Protein AF-A0A699ZEP0-F1 (afdb_monomer)

Foldseek 3Di:
DPPFQCDDQAAFPVRQKTKDKLKAFPCLVVLVVVLCVVPVPGDGRGPGSCNSLNSCCVVPNPCSQVVTDIFMWMKMARNVVRAIETAGHPQRPQAKWWFAAPVRDIDIDSDPVVCLVRPGQETEHNPLSCLLLVQDQLLVLQPDPVSSVVSSVVCLVCSVQPVVVCVCVVQVVSNHHYDHVCNDPVNSVDDQDDPCSSPDHHFADPDSVHPCPVVVLLVVLPVVDDPVNLVCQCVVPVDQGDNHSSSVVVVVVVCVVVVDPVSVVSRDHDQDACSDDVVSCVSDVQCPPDRHNRNPSNPPRPPVPPPDDDDDHDYDDDDDDDDDGDDYDYDYPDPDDDD

InterPro domains:
  IPR001962 Asparagine synthase [PF00733] (144-190)
  IPR001962 Asparagine synthase [PF00733] (192-263)
  IPR001962 Asparagine synthase [cd01991] (112-209)
  IPR014729 Rossmann-like alpha/beta/alpha sandwich fold [G3DSA:3.40.50.620] (88-266)
  IPR017932 Glutamine amidotransferase type 2 domain [PF13537] (2-116)
  IPR017932 Glutamine amidotransferase type 2 domain [PS51278] (1-143)
  IPR029055 Nucleophile aminohydrolases, N-terminal [SSF56235] (2-119)
  IPR033738 Asparagine synthase, N-terminal domain [cd00712] (1-119)
  IPR050795 Asparagine Synthetase [PTHR11772] (116-306)

Mean predicted aligned error: 14.98 Å

Radius of gyration: 22.72 Å; Cα contacts (8 Å, |Δi|>4): 433; chains: 1; bounding box: 51×45×68 Å

Secondary structure (DSSP, 8-state):
--TTT-PSSEE-TTS-EEEEEEEEETTHHHHHHHHHHH-TT---S---TTTHHHHHHHHHGGGHHHH--EEEEEEEEETTTTEEEEEE-TT--S--EEEE-TTS-EEEESSTHHHHTTT--EEE--TTHHHHHT-SGGGGG-SSHHHHHHHHHHHHHHGGGTHHHHHHHHHHTTT-EEE-GGG-HHHHHS--S-HHHHTPPPPP-SSTT-THHHHHHHHHHHHHS-HHHHHTHHHH--SS---SHHHHHHHHHHHHH--SHHHHTTSPPS--BTTB-HHHHHH-GGGTT---TTSTTSTTSSGGG-TT--------------PPP--------------

pLDDT: mean 73.39, std 20.79, range [23.02, 97.75]

Organism: Haematococcus lacustris (NCBI:txid44745)

Sequence (339 aa):
MDPASGDQPLFNEDKSIIVTVNGEIYNYKELLQKIVDKAPNRKFATNSDCEVISHLYELYGEEVAGMLDGFFAFVILDTRNNSFYIARDPIGVTCLYIGWGRDGSIWVSNEMKCLKALGVKMVLSGEGSDEVFGGYLYFHKAPSKEEFHSETVRKIQDLHKYDCLRANKSTMAWGVEARVPFLDKAFLEVPYLPKEVLWRQKEQFSDGVGYNWIDGLKAHAESMVSDAQLQQAPHRFPDNTPRTKEAYWYRTIFESHFPQRAAADTVPGGPSVACSTPTAAAWDAAWAGKEDPSGRAVAGVHDSAYAGAAQAALPGANGVEPSPAKKAKVDIVASSVAV

Nearest PDB structures (foldseek):
  1ct9-assembly1_A  TM=5.446E-01  e=7.863E-24  Escherichia coli
  1ct9-assembly1_D  TM=5.277E-01  e=1.276E-22  Escherichia coli
  1ct9-assembly2_C  TM=5.315E-01  e=4.457E-22  Escherichia coli
  7ylz-assembly1_A  TM=7.911E-01  e=2.691E-06  Streptomyces sp. RM72
  7ylz-assembly2_B  TM=7.849E-01  e=3.015E-06  Streptomyces sp. RM72

Structure (mmCIF, N/CA/C/O backbone):
data_AF-A0A699ZEP0-F1
#
_entry.id   AF-A0A699ZEP0-F1
#
loop_
_atom_site.group_PDB
_atom_site.id
_atom_site.type_symbol
_atom_site.label_atom_id
_atom_site.label_alt_id
_atom_site.label_comp_id
_atom_site.label_asym_id
_atom_site.label_entity_id
_atom_site.label_seq_id
_atom_site.pdbx_PDB_ins_code
_atom_site.Cartn_x
_atom_site.Cartn_y
_atom_site.Cartn_z
_atom_site.occupancy
_atom_site.B_iso_or_equiv
_atom_site.auth_seq_id
_atom_site.auth_comp_id
_atom_site.auth_asym_id
_atom_site.auth_atom_id
_atom_site.pdbx_PDB_model_num
ATOM 1 N N . MET A 1 1 ? 8.789 0.174 19.544 1.00 42.22 1 MET A N 1
ATOM 2 C CA . MET A 1 1 ? 8.768 -1.191 18.989 1.00 42.22 1 MET A CA 1
ATOM 3 C C . MET A 1 1 ? 9.279 -2.189 20.018 1.00 42.22 1 MET A C 1
ATOM 5 O O . MET A 1 1 ? 10.484 -2.316 20.202 1.00 42.22 1 MET A O 1
ATOM 9 N N . ASP A 1 2 ? 8.355 -2.854 20.712 1.00 44.94 2 ASP A N 1
ATOM 10 C CA . ASP A 1 2 ? 8.639 -3.996 21.591 1.00 44.94 2 ASP A CA 1
ATOM 11 C C . ASP A 1 2 ? 8.019 -5.268 20.980 1.00 44.94 2 ASP A C 1
ATOM 13 O O . ASP A 1 2 ? 6.875 -5.611 21.287 1.00 44.94 2 ASP A O 1
ATOM 17 N N . PRO A 1 3 ? 8.746 -5.967 20.089 1.00 45.72 3 PRO A N 1
ATOM 18 C CA . PRO A 1 3 ? 8.265 -7.198 19.466 1.00 45.72 3 PRO A CA 1
ATOM 19 C C . PRO A 1 3 ? 8.159 -8.381 20.444 1.00 45.72 3 PRO A C 1
ATOM 21 O O . PRO A 1 3 ? 7.763 -9.461 20.021 1.00 45.72 3 PRO A O 1
ATOM 24 N N . ALA A 1 4 ? 8.534 -8.219 21.721 1.00 45.75 4 ALA A N 1
ATOM 25 C CA . ALA A 1 4 ? 8.489 -9.286 22.719 1.00 45.75 4 ALA A CA 1
ATOM 26 C C . ALA A 1 4 ? 7.235 -9.242 23.610 1.00 45.75 4 ALA A C 1
ATOM 28 O O . ALA A 1 4 ? 6.831 -10.289 24.111 1.00 45.75 4 ALA A O 1
ATOM 29 N N . SER A 1 5 ? 6.624 -8.066 23.818 1.00 54.56 5 SER A N 1
ATOM 30 C CA . SER A 1 5 ? 5.376 -7.921 24.595 1.00 54.56 5 SER A CA 1
ATOM 31 C C . SER A 1 5 ? 4.169 -7.453 23.777 1.00 54.56 5 SER A C 1
ATOM 33 O O . SER A 1 5 ? 3.045 -7.550 24.259 1.00 54.56 5 SER A O 1
ATOM 35 N N . GLY A 1 6 ? 4.372 -6.982 22.541 1.00 60.75 6 GLY A N 1
ATOM 36 C CA . GLY A 1 6 ? 3.320 -6.470 21.657 1.00 60.75 6 GLY A CA 1
ATOM 37 C C . GLY A 1 6 ? 2.508 -7.530 20.908 1.00 60.75 6 GLY A C 1
ATOM 38 O O . GLY A 1 6 ? 1.942 -7.208 19.860 1.00 60.75 6 GLY A O 1
ATOM 39 N N . ASP A 1 7 ? 2.471 -8.772 21.404 1.00 80.12 7 ASP A N 1
ATOM 40 C CA . ASP A 1 7 ? 1.645 -9.831 20.825 1.00 80.12 7 ASP A CA 1
ATOM 41 C C . ASP A 1 7 ? 0.187 -9.380 20.777 1.00 80.12 7 ASP A C 1
ATOM 43 O O . ASP A 1 7 ? -0.373 -8.857 21.742 1.00 80.12 7 ASP A O 1
ATOM 47 N N . GLN A 1 8 ? -0.425 -9.585 19.619 1.00 78.00 8 GLN A N 1
ATOM 48 C CA . GLN A 1 8 ? -1.791 -9.166 19.374 1.00 78.00 8 GLN A CA 1
ATOM 49 C C . GLN A 1 8 ? -2.771 -10.337 19.507 1.00 78.00 8 GLN A C 1
ATOM 51 O O . GLN A 1 8 ? -2.409 -11.474 19.195 1.00 78.00 8 GLN A O 1
ATOM 56 N N . PRO A 1 9 ? -4.032 -10.086 19.903 1.00 92.00 9 PRO A N 1
ATOM 57 C CA . PRO A 1 9 ? -4.650 -8.775 20.131 1.00 92.00 9 PRO A CA 1
ATOM 58 C C . PRO A 1 9 ? -4.158 -8.056 21.397 1.00 92.00 9 PRO A C 1
ATOM 60 O O . PRO A 1 9 ? -3.806 -8.692 22.385 1.00 92.00 9 PRO A O 1
ATOM 63 N N . LEU A 1 10 ? -4.174 -6.723 21.365 1.00 93.38 10 LEU A N 1
ATOM 64 C CA . LEU A 1 10 ? -3.920 -5.858 22.519 1.00 93.38 10 LEU A CA 1
ATOM 65 C C . LEU A 1 10 ? -5.239 -5.575 23.245 1.00 93.38 10 LEU A C 1
ATOM 67 O O . LEU A 1 10 ? -6.318 -5.647 22.653 1.00 93.38 10 LEU A O 1
ATOM 71 N N . PHE A 1 11 ? -5.162 -5.241 24.529 1.00 95.88 11 PHE A N 1
ATOM 72 C CA . PHE A 1 11 ? -6.331 -5.104 25.396 1.00 95.88 11 PHE A CA 1
ATOM 73 C C . PHE A 1 11 ? -6.278 -3.808 26.198 1.00 95.88 11 PHE A C 1
ATOM 75 O O . PHE A 1 11 ? -5.222 -3.197 26.321 1.00 95.88 11 PHE A O 1
ATOM 82 N N . ASN A 1 12 ? -7.412 -3.381 26.744 1.00 94.75 12 ASN A N 1
ATOM 83 C CA . ASN A 1 12 ? -7.426 -2.500 27.911 1.00 94.75 12 ASN A CA 1
ATOM 84 C C . ASN A 1 12 ? -7.339 -3.333 29.217 1.00 94.75 12 ASN A C 1
ATOM 86 O O . ASN A 1 12 ? -7.274 -4.563 29.184 1.00 94.75 12 ASN A O 1
ATOM 90 N N . GLU A 1 13 ? -7.362 -2.677 30.384 1.00 93.88 13 GLU A N 1
ATOM 91 C CA . GLU A 1 13 ? -7.080 -3.309 31.690 1.00 93.88 13 GLU A CA 1
ATOM 92 C C . GLU A 1 13 ? -8.008 -4.482 32.034 1.00 93.88 13 GLU A C 1
ATOM 94 O O . GLU A 1 13 ? -7.553 -5.526 32.503 1.00 93.88 13 GLU A O 1
ATOM 99 N N . ASP A 1 14 ? -9.311 -4.313 31.808 1.00 94.12 14 ASP A N 1
ATOM 100 C CA . ASP A 1 14 ? -10.332 -5.324 32.095 1.00 94.12 14 ASP A CA 1
ATOM 101 C C . ASP A 1 14 ? -10.616 -6.246 30.899 1.00 94.12 14 ASP A C 1
ATOM 103 O O . ASP A 1 14 ? -11.498 -7.104 30.973 1.00 94.12 14 ASP A O 1
ATOM 107 N N . LYS A 1 15 ? -9.847 -6.091 29.811 1.00 95.19 15 LYS A N 1
ATOM 108 C CA . LYS A 1 15 ? -9.988 -6.809 28.538 1.00 95.19 15 LYS A CA 1
ATOM 109 C C . LYS A 1 15 ? -11.356 -6.644 27.876 1.00 95.19 15 LYS A C 1
ATOM 111 O O . LYS A 1 15 ? -11.716 -7.452 27.017 1.00 95.19 15 LYS A O 1
ATOM 116 N N . SER A 1 16 ? -12.117 -5.616 28.249 1.00 96.38 16 SER A N 1
ATOM 117 C CA . SER A 1 16 ? -13.400 -5.332 27.616 1.00 96.38 16 SER A CA 1
ATOM 118 C C . SER A 1 16 ? -13.253 -4.721 26.218 1.00 96.38 16 SER A C 1
ATOM 120 O O . SER A 1 16 ? -14.148 -4.906 25.387 1.00 96.38 16 SER A O 1
ATOM 122 N N . ILE A 1 17 ? -12.115 -4.073 25.941 1.00 97.75 17 ILE A N 1
ATOM 123 C CA . ILE A 1 17 ? -11.704 -3.545 24.636 1.00 97.75 17 ILE A CA 1
ATOM 124 C C . ILE A 1 17 ? -10.536 -4.370 24.102 1.00 97.75 17 ILE A C 1
ATOM 126 O O . ILE A 1 17 ? -9.507 -4.502 24.763 1.00 97.75 17 ILE A O 1
ATOM 130 N N . ILE A 1 18 ? -10.694 -4.896 22.891 1.00 97.31 18 ILE A N 1
ATOM 131 C CA . ILE A 1 18 ? -9.736 -5.791 22.233 1.00 97.31 18 ILE A CA 1
ATOM 132 C C . ILE A 1 18 ? -9.361 -5.167 20.896 1.00 97.31 18 ILE A C 1
ATOM 134 O O . ILE A 1 18 ? -10.263 -4.806 20.151 1.00 97.31 18 ILE A O 1
ATOM 138 N N . VAL A 1 19 ? -8.077 -5.050 20.560 1.00 96.00 19 VAL A N 1
ATOM 139 C CA . VAL A 1 19 ? -7.639 -4.437 19.300 1.00 96.00 19 VAL A CA 1
ATOM 140 C C . VAL A 1 19 ? -6.580 -5.267 18.580 1.00 96.00 19 VAL A C 1
ATOM 142 O O . VAL A 1 19 ? -5.617 -5.734 19.181 1.00 96.00 19 VAL A O 1
ATOM 145 N N . THR A 1 20 ? -6.744 -5.424 17.268 1.00 92.06 20 THR A N 1
ATOM 146 C CA . THR A 1 20 ? -5.689 -5.891 16.359 1.00 92.06 20 THR A CA 1
ATOM 147 C C . THR A 1 20 ? -5.323 -4.772 15.397 1.00 92.06 20 THR A C 1
ATOM 149 O O . THR A 1 20 ? -6.223 -4.167 14.819 1.00 92.06 20 THR A O 1
ATOM 152 N N . VAL A 1 21 ? -4.038 -4.513 15.201 1.00 86.44 21 VAL A N 1
ATOM 153 C CA . VAL A 1 21 ? -3.456 -3.383 14.486 1.00 86.44 21 VAL A CA 1
ATOM 154 C C . VAL A 1 21 ? -2.338 -3.888 13.582 1.00 86.44 21 VAL A C 1
ATOM 156 O O . VAL A 1 21 ? -1.424 -4.576 14.026 1.00 86.44 21 VAL A O 1
ATOM 159 N N . ASN A 1 22 ? -2.366 -3.490 12.323 1.00 81.06 22 ASN A N 1
ATOM 160 C CA . ASN A 1 22 ? -1.175 -3.430 11.491 1.00 81.06 22 ASN A CA 1
ATOM 161 C C . ASN A 1 22 ? -0.806 -1.954 11.380 1.00 81.06 22 ASN A C 1
ATOM 163 O O . ASN A 1 22 ? -1.593 -1.193 10.826 1.00 81.06 22 ASN A O 1
ATOM 167 N N . GLY A 1 23 ? 0.304 -1.521 11.961 1.00 77.81 23 GLY A N 1
ATOM 168 C CA . GLY A 1 23 ? 0.625 -0.102 12.010 1.00 77.81 23 GLY A CA 1
ATOM 169 C C . GLY A 1 23 ? 1.745 0.240 12.972 1.00 77.81 23 GLY A C 1
ATOM 170 O O . GLY A 1 23 ? 2.245 -0.628 13.682 1.00 77.81 23 GLY A O 1
ATOM 171 N N . GLU A 1 24 ? 2.084 1.521 12.991 1.00 77.75 24 GLU A N 1
ATOM 172 C CA . GLU A 1 24 ? 2.976 2.147 13.957 1.00 77.75 24 GLU A CA 1
ATOM 173 C C . GLU A 1 24 ? 2.408 3.517 14.345 1.00 77.75 24 GLU A C 1
ATOM 175 O O . GLU A 1 24 ? 2.059 4.324 13.475 1.00 77.75 24 GLU A O 1
ATOM 180 N N . ILE A 1 25 ? 2.298 3.770 15.651 1.00 84.12 25 ILE A N 1
ATOM 181 C CA . ILE A 1 25 ? 1.755 5.011 16.219 1.00 84.12 25 ILE A CA 1
ATOM 182 C C . ILE A 1 25 ? 2.907 5.865 16.749 1.00 84.12 25 ILE A C 1
ATOM 184 O O . ILE A 1 25 ? 3.454 5.625 17.822 1.00 84.12 25 ILE A O 1
ATOM 188 N N . TYR A 1 26 ? 3.286 6.900 16.010 1.00 77.56 26 TYR A N 1
ATOM 189 C CA . TYR A 1 26 ? 4.461 7.724 16.286 1.00 77.56 26 TYR A CA 1
ATOM 190 C C . TYR A 1 26 ? 4.301 8.590 17.536 1.00 77.56 26 TYR A C 1
ATOM 192 O O . TYR A 1 26 ? 5.225 8.703 18.345 1.00 77.56 26 TYR A O 1
ATOM 200 N N . ASN A 1 27 ? 3.110 9.153 17.747 1.00 90.25 27 ASN A N 1
ATOM 201 C CA . ASN A 1 27 ? 2.813 10.001 18.902 1.00 90.25 27 ASN A CA 1
ATOM 202 C C . ASN A 1 27 ? 2.374 9.216 20.157 1.00 90.25 27 ASN A C 1
ATOM 204 O O . ASN A 1 27 ? 1.858 9.811 21.105 1.00 90.25 27 ASN A O 1
ATOM 208 N N . TYR A 1 28 ? 2.595 7.894 20.218 1.00 90.94 28 TYR A N 1
ATOM 209 C CA . TYR A 1 28 ? 2.103 7.048 21.316 1.00 90.94 28 TYR A CA 1
ATOM 210 C C . TYR A 1 28 ? 2.555 7.510 22.712 1.00 90.94 28 TYR A C 1
ATOM 212 O O . TYR A 1 28 ? 1.803 7.373 23.672 1.00 90.94 28 TYR A O 1
ATOM 220 N N . LYS A 1 29 ? 3.752 8.101 22.848 1.00 90.88 29 LYS A N 1
ATOM 221 C CA . LYS A 1 29 ? 4.255 8.623 24.135 1.00 90.88 29 LYS A CA 1
ATOM 222 C C . LYS A 1 29 ? 3.430 9.806 24.644 1.00 90.88 29 LYS A C 1
ATOM 224 O O . LYS A 1 29 ? 3.120 9.870 25.832 1.00 90.88 29 LYS A O 1
ATOM 229 N N . GLU A 1 30 ? 3.058 10.721 23.751 1.00 93.75 30 GLU A N 1
ATOM 230 C CA . GLU A 1 30 ? 2.194 11.861 24.081 1.00 93.75 30 GLU A CA 1
ATOM 231 C C . GLU A 1 30 ? 0.787 11.379 24.443 1.00 93.75 30 GLU A C 1
ATOM 233 O O . GLU A 1 30 ? 0.187 11.833 25.419 1.00 93.75 30 GLU A O 1
ATOM 238 N N . LEU A 1 31 ? 0.280 10.400 23.688 1.00 95.06 31 LEU A N 1
ATOM 239 C CA . LEU A 1 31 ? -1.012 9.772 23.943 1.00 95.06 31 LEU A CA 1
ATOM 240 C C . LEU A 1 31 ? -1.037 9.020 25.278 1.00 95.06 31 LEU A C 1
ATOM 242 O O . LEU A 1 31 ? -2.028 9.104 26.001 1.00 95.06 31 LEU A O 1
ATOM 246 N N . LEU A 1 32 ? 0.054 8.346 25.645 1.00 94.06 32 LEU A N 1
ATOM 247 C CA . LEU A 1 32 ? 0.194 7.675 26.935 1.00 94.06 32 LEU A CA 1
ATOM 248 C C . LEU A 1 32 ? 0.123 8.679 28.086 1.00 94.06 32 LEU A C 1
ATOM 250 O O . LEU A 1 32 ? -0.641 8.461 29.026 1.00 94.06 32 LEU A O 1
ATOM 254 N N . GLN A 1 33 ? 0.825 9.813 27.985 1.00 93.12 33 GLN A N 1
ATOM 255 C CA . GLN A 1 33 ? 0.716 10.882 28.982 1.00 93.12 33 GLN A CA 1
ATOM 256 C C . GLN A 1 33 ? -0.725 11.396 29.086 1.00 93.12 33 GLN A C 1
ATOM 258 O O . GLN A 1 33 ? -1.259 11.512 30.183 1.00 93.12 33 GLN A O 1
ATOM 263 N N . LYS A 1 34 ? -1.399 11.604 27.949 1.00 95.06 34 LYS A N 1
ATOM 264 C CA . LYS A 1 34 ? -2.803 12.040 27.910 1.00 95.06 34 LYS A CA 1
ATOM 265 C C . LYS A 1 34 ? -3.759 11.039 28.573 1.00 95.06 34 LYS A C 1
ATOM 267 O O . LYS A 1 34 ? -4.723 11.453 29.220 1.00 95.06 34 LYS A O 1
ATOM 272 N N . ILE A 1 35 ? -3.502 9.735 28.437 1.00 95.56 35 ILE A N 1
ATOM 273 C CA . ILE A 1 35 ? -4.254 8.683 29.139 1.00 95.56 35 ILE A CA 1
ATOM 274 C C . ILE A 1 35 ? -4.002 8.770 30.646 1.00 95.56 35 ILE A C 1
ATOM 276 O O . ILE A 1 35 ? -4.966 8.767 31.409 1.00 95.56 35 ILE A O 1
ATOM 280 N N . VAL A 1 36 ? -2.740 8.870 31.075 1.00 94.25 36 VAL A N 1
ATOM 281 C CA . VAL A 1 36 ? -2.365 8.951 32.497 1.00 94.25 36 VAL A CA 1
ATOM 282 C C . VAL A 1 36 ? -2.931 10.217 33.148 1.00 94.25 36 VAL A C 1
ATOM 284 O O . VAL A 1 36 ? -3.485 10.140 34.239 1.00 94.25 36 VAL A O 1
ATOM 287 N N . ASP A 1 37 ? -2.902 11.361 32.465 1.00 93.94 37 ASP A N 1
ATOM 288 C CA . ASP A 1 37 ? -3.471 12.616 32.972 1.00 93.94 37 ASP A CA 1
ATOM 289 C C . ASP A 1 37 ? -4.989 12.508 33.197 1.00 93.94 37 ASP A C 1
ATOM 291 O O . ASP A 1 37 ? -5.525 13.046 34.168 1.00 93.94 37 ASP A O 1
ATOM 295 N N . LYS A 1 38 ? -5.698 11.790 32.314 1.00 93.88 38 LYS A N 1
ATOM 296 C CA . LYS A 1 38 ? -7.150 11.575 32.418 1.00 93.88 38 LYS A CA 1
ATOM 297 C C . LYS A 1 38 ? -7.516 10.448 33.392 1.00 93.88 38 LYS A C 1
ATOM 299 O O . LYS A 1 38 ? -8.581 10.500 34.007 1.00 93.88 38 LYS A O 1
ATOM 304 N N . ALA A 1 39 ? -6.662 9.437 33.527 1.00 92.44 39 ALA A N 1
ATOM 305 C CA . ALA A 1 39 ? -6.866 8.252 34.354 1.00 92.44 39 ALA A CA 1
ATOM 306 C C . ALA A 1 39 ? -5.537 7.809 35.014 1.00 92.44 39 ALA A C 1
ATOM 308 O O . ALA A 1 39 ? -4.893 6.868 34.544 1.00 92.44 39 ALA A O 1
ATOM 309 N N . PRO A 1 40 ? -5.142 8.433 36.145 1.00 89.31 40 PRO A N 1
ATOM 310 C CA . PRO A 1 40 ? -3.799 8.294 36.734 1.00 89.31 40 PRO A CA 1
ATOM 311 C C . PRO A 1 40 ? -3.400 6.890 37.191 1.00 89.31 40 PRO A C 1
ATOM 313 O O . PRO A 1 40 ? -2.220 6.611 37.366 1.00 89.31 40 PRO A O 1
ATOM 316 N N . ASN A 1 41 ? -4.377 6.007 37.405 1.00 89.81 41 ASN A N 1
ATOM 317 C CA . ASN A 1 41 ? -4.153 4.651 37.910 1.00 89.81 41 ASN A CA 1
ATOM 318 C C . ASN A 1 41 ? -4.170 3.580 36.806 1.00 89.81 41 ASN A C 1
ATOM 320 O O . ASN A 1 41 ? -4.191 2.392 37.130 1.00 89.81 41 ASN A O 1
ATOM 324 N N . ARG A 1 42 ? -4.181 3.997 35.531 1.00 89.62 42 ARG A N 1
ATOM 325 C CA . ARG A 1 42 ? -4.144 3.111 34.362 1.00 89.62 42 ARG A CA 1
ATOM 326 C C . ARG A 1 42 ? -2.877 2.264 34.336 1.00 89.62 42 ARG A C 1
ATOM 328 O O . ARG A 1 42 ? -1.771 2.770 34.519 1.00 89.62 42 ARG A O 1
ATOM 335 N N . LYS A 1 43 ? -3.046 0.984 34.030 1.00 91.00 43 LYS A N 1
ATOM 336 C CA . LYS A 1 43 ? -1.977 0.020 33.775 1.00 91.00 43 LYS A CA 1
ATOM 337 C C . LYS A 1 43 ? -1.961 -0.364 32.301 1.00 91.00 43 LYS A C 1
ATOM 339 O O . LYS A 1 43 ? -3.012 -0.591 31.712 1.00 91.00 43 LYS A O 1
ATOM 344 N N . PHE A 1 44 ? -0.758 -0.475 31.757 1.00 91.44 44 PHE A N 1
ATOM 345 C CA . PHE A 1 44 ? -0.492 -0.969 30.410 1.00 91.44 44 PHE A CA 1
ATOM 346 C C . PHE A 1 44 ? 0.183 -2.336 30.531 1.00 91.44 44 PHE A C 1
ATOM 348 O O . PHE A 1 44 ? 1.008 -2.549 31.425 1.00 91.44 44 PHE A O 1
ATOM 355 N N . ALA A 1 45 ? -0.224 -3.277 29.691 1.00 88.81 45 ALA A N 1
ATOM 356 C CA . ALA A 1 45 ? 0.254 -4.651 29.681 1.00 88.81 45 ALA A CA 1
ATOM 357 C C . ALA A 1 45 ? 1.509 -4.835 28.816 1.00 88.81 45 ALA A C 1
ATOM 359 O O . ALA A 1 45 ? 2.240 -5.806 29.013 1.00 88.81 45 ALA A O 1
ATOM 360 N N . THR A 1 46 ? 1.762 -3.928 27.874 1.00 87.44 46 THR A N 1
ATOM 361 C CA . THR A 1 46 ? 2.820 -4.031 26.866 1.00 87.44 46 THR A CA 1
ATOM 362 C C . THR A 1 46 ? 3.587 -2.710 26.734 1.00 87.44 46 THR A C 1
ATOM 364 O O . THR A 1 46 ? 3.191 -1.673 27.265 1.00 87.44 46 THR A O 1
ATOM 367 N N . ASN A 1 47 ? 4.697 -2.731 25.991 1.00 84.88 47 ASN A N 1
ATOM 368 C CA . ASN A 1 47 ? 5.356 -1.506 25.513 1.00 84.88 47 ASN A CA 1
ATOM 369 C C . ASN A 1 47 ? 5.076 -1.244 24.021 1.00 84.88 47 ASN A C 1
ATOM 371 O O . ASN A 1 47 ? 5.841 -0.537 23.355 1.00 84.88 47 ASN A O 1
ATOM 375 N N . SER A 1 48 ? 4.016 -1.851 23.478 1.00 86.00 48 SER A N 1
ATOM 376 C CA . SER A 1 48 ? 3.568 -1.633 22.107 1.00 86.00 48 SER A CA 1
ATOM 377 C C . SER A 1 48 ? 3.055 -0.205 21.948 1.00 86.00 48 SER A C 1
ATOM 379 O O . SER A 1 48 ? 2.201 0.252 22.708 1.00 86.00 48 SER A O 1
ATOM 381 N N . ASP A 1 49 ? 3.532 0.497 20.923 1.00 86.38 49 ASP A N 1
ATOM 382 C CA . ASP A 1 49 ? 3.012 1.812 20.537 1.00 86.38 49 ASP A CA 1
ATOM 383 C C . ASP A 1 49 ? 1.521 1.752 20.175 1.00 86.38 49 ASP A C 1
ATOM 385 O O . ASP A 1 49 ? 0.797 2.727 20.354 1.00 86.38 49 ASP A O 1
ATOM 389 N N . CYS A 1 50 ? 1.037 0.581 19.760 1.00 91.25 50 CYS A N 1
ATOM 390 C CA . CYS A 1 50 ? -0.351 0.346 19.391 1.00 91.25 50 CYS A CA 1
ATOM 391 C C . CYS A 1 50 ? -1.282 0.076 20.590 1.00 91.25 50 CYS A C 1
ATOM 393 O O . CYS A 1 50 ? -2.501 0.152 20.428 1.00 91.25 50 CYS A O 1
ATOM 395 N N . GLU A 1 51 ? -0.768 -0.214 21.796 1.00 94.94 51 GLU A N 1
ATOM 396 C CA . GLU A 1 51 ? -1.626 -0.499 22.964 1.00 94.94 51 GLU A CA 1
ATOM 397 C C . GLU A 1 51 ? -2.435 0.729 23.387 1.00 94.94 51 GLU A C 1
ATOM 399 O O . GLU A 1 51 ? -3.566 0.606 23.852 1.00 94.94 51 GLU A O 1
ATOM 404 N N . VAL A 1 52 ? -1.921 1.937 23.134 1.00 95.94 52 VAL A N 1
ATOM 405 C CA . VAL A 1 52 ? -2.646 3.181 23.427 1.00 95.94 52 VAL A CA 1
ATOM 406 C C . VAL A 1 52 ? -4.032 3.216 22.773 1.00 95.94 52 VAL A C 1
ATOM 408 O O . VAL A 1 52 ? -4.929 3.858 23.310 1.00 95.94 52 VAL A O 1
ATOM 411 N N . ILE A 1 53 ? -4.250 2.495 21.665 1.00 97.31 53 ILE A N 1
ATOM 412 C CA . ILE A 1 53 ? -5.519 2.478 20.927 1.00 97.31 53 ILE A CA 1
ATOM 413 C C . ILE A 1 53 ? -6.660 1.883 21.764 1.00 97.31 53 ILE A C 1
ATOM 415 O O . ILE A 1 53 ? -7.735 2.484 21.814 1.00 97.31 53 ILE A O 1
ATOM 419 N N . SER A 1 54 ? -6.449 0.753 22.457 1.00 96.94 54 SER A N 1
ATOM 420 C CA . SER A 1 54 ? -7.495 0.124 23.289 1.00 96.94 54 SER A CA 1
ATOM 421 C C . SER A 1 54 ? -7.921 1.064 24.421 1.00 96.94 54 SER A C 1
ATOM 423 O O . SER A 1 54 ? -9.108 1.287 24.673 1.00 96.94 54 SER A O 1
ATOM 425 N N . HIS A 1 55 ? -6.933 1.690 25.056 1.00 97.25 55 HIS A N 1
ATOM 426 C CA . HIS A 1 55 ? -7.122 2.605 26.166 1.00 97.25 55 HIS A CA 1
ATOM 427 C C . HIS A 1 55 ? -7.760 3.933 25.750 1.00 97.25 55 HIS A C 1
ATOM 429 O O . HIS A 1 55 ? -8.600 4.454 26.490 1.00 97.25 55 HIS A O 1
ATOM 435 N N . LEU A 1 56 ? -7.377 4.485 24.596 1.00 97.38 56 LEU A N 1
ATOM 436 C CA . LEU A 1 56 ? -7.971 5.700 24.044 1.00 97.38 56 LEU A CA 1
ATOM 437 C C . LEU A 1 56 ? -9.409 5.462 23.600 1.00 97.38 56 LEU A C 1
ATOM 439 O O . LEU A 1 56 ? -10.260 6.287 23.919 1.00 97.38 56 LEU A O 1
ATOM 443 N N . TYR A 1 57 ? -9.704 4.342 22.936 1.00 97.56 57 TYR A N 1
ATOM 444 C CA . TYR A 1 57 ? -11.073 4.007 22.545 1.00 97.56 57 TYR A CA 1
ATOM 445 C C . TYR A 1 57 ? -11.997 3.908 23.763 1.00 97.56 57 TYR A C 1
ATOM 447 O O . TYR A 1 57 ? -13.110 4.424 23.746 1.00 97.56 57 TYR A O 1
ATOM 455 N N . GLU A 1 58 ? -11.527 3.335 24.872 1.00 96.19 58 GLU A N 1
ATOM 456 C CA . GLU A 1 58 ? -12.319 3.302 26.103 1.00 96.19 58 GLU A CA 1
ATOM 457 C C . GLU A 1 58 ? -12.642 4.709 26.647 1.00 96.19 58 GLU A C 1
ATOM 459 O O . GLU A 1 58 ? -13.734 4.934 27.169 1.00 96.19 58 GLU A O 1
ATOM 464 N N . LEU A 1 59 ? -11.708 5.658 26.517 1.00 95.12 59 LEU A N 1
ATOM 465 C CA . LEU A 1 59 ? -11.809 7.008 27.087 1.00 95.12 59 LEU A CA 1
ATOM 466 C C . LEU A 1 59 ? -12.435 8.054 26.156 1.00 95.12 59 LEU A C 1
ATOM 468 O O . LEU A 1 59 ? -12.884 9.100 26.645 1.00 95.12 59 LEU A O 1
ATOM 472 N N . TYR A 1 60 ? -12.381 7.830 24.845 1.00 95.44 60 TYR A N 1
ATOM 473 C CA . TYR A 1 60 ? -12.727 8.804 23.806 1.00 95.44 60 TYR A CA 1
ATOM 474 C C . TYR A 1 60 ? -13.603 8.215 22.687 1.00 95.44 60 TYR A C 1
ATOM 476 O O . TYR A 1 60 ? -14.108 8.970 21.862 1.00 95.44 60 TYR A O 1
ATOM 484 N N . GLY A 1 61 ? -13.841 6.902 22.670 1.00 94.94 61 GLY A N 1
ATOM 485 C CA . GLY A 1 61 ? -14.672 6.242 21.665 1.00 94.94 61 GLY A CA 1
ATOM 486 C C . GLY A 1 61 ? -14.073 6.310 20.261 1.00 94.94 61 GLY A C 1
ATOM 487 O O . GLY A 1 61 ? -12.865 6.165 20.072 1.00 94.94 61 GLY A O 1
ATOM 488 N N . GLU A 1 62 ? -14.935 6.533 19.269 1.00 92.75 62 GLU A N 1
ATOM 489 C CA . GLU A 1 62 ? -14.595 6.540 17.837 1.00 92.75 62 GLU A CA 1
ATOM 490 C C . GLU A 1 62 ? -13.614 7.669 17.448 1.00 92.75 62 GLU A C 1
ATOM 492 O O . GLU A 1 62 ? -12.889 7.533 16.459 1.00 92.75 62 GLU A O 1
ATOM 497 N N . GLU A 1 63 ? -13.482 8.712 18.282 1.00 92.81 63 GLU A N 1
ATOM 498 C CA . GLU A 1 63 ? -12.507 9.805 18.121 1.00 92.81 63 GLU A CA 1
ATOM 499 C C . GLU A 1 63 ? -11.050 9.326 18.148 1.00 92.81 63 GLU A C 1
ATOM 501 O O . GLU A 1 63 ? -10.159 10.041 17.690 1.00 92.81 63 GLU A O 1
ATOM 506 N N . VAL A 1 64 ? -10.792 8.112 18.657 1.00 95.06 64 VAL A N 1
ATOM 507 C CA . VAL A 1 64 ? -9.443 7.542 18.761 1.00 95.06 64 VAL A CA 1
ATOM 508 C C . VAL A 1 64 ? -8.665 7.656 17.453 1.00 95.06 64 VAL A C 1
ATOM 510 O O . VAL A 1 64 ? -7.510 8.058 17.492 1.00 95.06 64 VAL A O 1
ATOM 513 N N . ALA A 1 65 ? -9.289 7.391 16.300 1.00 88.12 65 ALA A N 1
ATOM 514 C CA . ALA A 1 65 ? -8.604 7.401 15.006 1.00 88.12 65 ALA A CA 1
ATOM 515 C C . ALA A 1 65 ? -8.054 8.789 14.636 1.00 88.12 65 ALA A C 1
ATOM 517 O O . ALA A 1 65 ? -6.968 8.882 14.072 1.00 88.12 65 ALA A O 1
ATOM 518 N N . GLY A 1 66 ? -8.765 9.863 14.998 1.00 84.94 66 GLY A N 1
ATOM 519 C CA . GLY A 1 66 ? -8.331 11.242 14.754 1.00 84.94 66 GLY A CA 1
ATOM 520 C C . GLY A 1 66 ? -7.216 11.717 15.691 1.00 84.94 66 GLY A C 1
ATOM 521 O O . GLY A 1 66 ? -6.632 12.772 15.463 1.00 84.94 66 GLY A O 1
ATOM 522 N N . MET A 1 67 ? -6.914 10.955 16.746 1.00 92.06 67 MET A N 1
ATOM 523 C 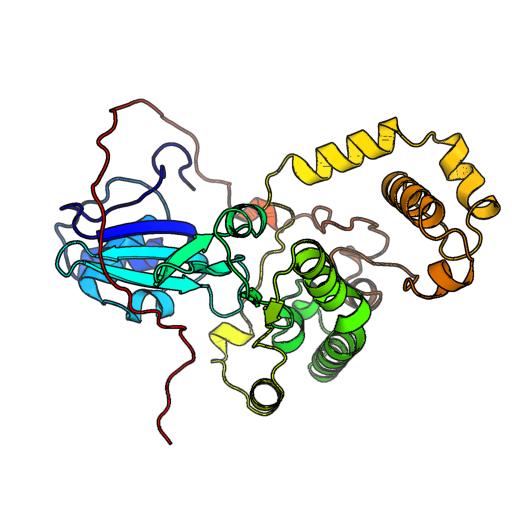CA . MET A 1 67 ? -5.857 11.276 17.711 1.00 92.06 67 MET A CA 1
ATOM 524 C C . MET A 1 67 ? -4.499 10.668 17.339 1.00 92.06 67 MET A C 1
ATOM 526 O O . MET A 1 67 ? -3.479 11.065 17.908 1.00 92.06 67 MET A O 1
ATOM 530 N N . LEU A 1 68 ? -4.483 9.682 16.441 1.00 87.94 68 LEU A N 1
ATOM 531 C CA . LEU A 1 68 ? -3.287 8.916 16.107 1.00 87.94 68 LEU A CA 1
ATOM 532 C C . LEU A 1 68 ? -2.473 9.632 15.028 1.00 87.94 68 LEU A C 1
ATOM 534 O O . LEU A 1 68 ? -2.983 9.917 13.946 1.00 87.94 68 LEU A O 1
ATOM 538 N N . ASP A 1 69 ? -1.190 9.851 15.306 1.00 84.56 69 ASP A N 1
ATOM 539 C CA . ASP A 1 69 ? -0.195 10.175 14.287 1.00 84.56 69 ASP A CA 1
ATOM 540 C C . ASP A 1 69 ? 0.614 8.914 13.997 1.00 84.56 69 ASP A C 1
ATOM 542 O O . ASP A 1 69 ? 1.322 8.408 14.865 1.00 84.56 69 ASP A O 1
ATOM 546 N N . GLY A 1 70 ? 0.455 8.365 12.798 1.00 69.56 70 GLY A N 1
ATOM 547 C CA . GLY A 1 70 ? 1.020 7.078 12.426 1.00 69.56 70 GLY A CA 1
ATOM 548 C C . GLY A 1 70 ? 0.445 6.549 11.121 1.00 69.56 70 GLY A C 1
ATOM 549 O O . GLY A 1 70 ? -0.400 7.185 10.485 1.00 69.56 70 GLY A O 1
ATOM 550 N N . PHE A 1 71 ? 0.890 5.362 10.724 1.00 71.12 71 PHE A N 1
ATOM 551 C CA . PHE A 1 71 ? 0.159 4.537 9.764 1.00 71.12 71 PHE A CA 1
ATOM 552 C C . PHE A 1 71 ? -0.473 3.381 10.520 1.00 71.12 71 PHE A C 1
ATOM 554 O O . PHE A 1 71 ? 0.144 2.808 11.409 1.00 71.12 71 PHE A O 1
ATOM 561 N N . PHE A 1 72 ? -1.711 3.042 10.193 1.00 79.81 72 PHE A N 1
ATOM 562 C CA . PHE A 1 72 ? -2.423 1.993 10.895 1.00 79.81 72 PHE A CA 1
ATOM 563 C C . PHE A 1 72 ? -3.597 1.472 10.082 1.00 79.81 72 PHE A C 1
ATOM 565 O O . PHE A 1 72 ? -4.266 2.183 9.337 1.00 79.81 72 PHE A O 1
ATOM 572 N N . ALA A 1 73 ? -3.902 0.211 10.298 1.00 80.75 73 ALA A N 1
ATOM 573 C CA . ALA A 1 73 ? -5.196 -0.370 10.057 1.00 80.75 73 ALA A CA 1
ATOM 574 C C . ALA A 1 73 ? -5.517 -1.244 11.258 1.00 80.75 73 ALA A C 1
ATOM 576 O O . ALA A 1 73 ? -4.763 -2.171 11.556 1.00 80.75 73 ALA A O 1
ATOM 577 N N . PHE A 1 74 ? -6.614 -0.952 11.947 1.00 91.00 74 PHE A N 1
ATOM 578 C CA . PHE A 1 74 ? -6.986 -1.699 13.135 1.00 91.00 74 PHE A CA 1
ATOM 579 C C . PHE A 1 74 ? -8.457 -2.080 13.170 1.00 91.00 74 PHE A C 1
ATOM 581 O O . PHE A 1 74 ? -9.309 -1.456 12.537 1.00 91.00 74 PHE A O 1
ATOM 588 N N . VAL A 1 75 ? -8.736 -3.109 13.961 1.00 93.88 75 VAL A N 1
ATOM 589 C CA . VAL A 1 75 ? -10.076 -3.568 14.318 1.00 93.88 75 VAL A CA 1
ATOM 590 C C . VAL A 1 75 ? -10.150 -3.642 15.834 1.00 93.88 75 VAL A C 1
ATOM 592 O O . VAL A 1 75 ? -9.327 -4.310 16.455 1.00 93.88 75 VAL A O 1
ATOM 595 N N . ILE A 1 76 ? -11.135 -2.964 16.412 1.00 96.69 76 ILE A N 1
ATOM 596 C CA . ILE A 1 76 ? -11.496 -3.018 17.825 1.00 96.69 76 ILE A CA 1
ATOM 597 C C . ILE A 1 76 ? -12.756 -3.861 17.980 1.00 96.69 76 ILE A C 1
ATOM 599 O O . ILE A 1 76 ? -13.705 -3.656 17.234 1.00 96.69 76 ILE A O 1
ATOM 603 N N . LEU A 1 77 ? -12.798 -4.741 18.976 1.00 96.50 77 LEU A N 1
ATOM 604 C CA . LEU A 1 77 ? -14.012 -5.368 19.495 1.00 96.50 77 LEU A CA 1
ATOM 605 C C . LEU A 1 77 ? -14.296 -4.804 20.895 1.00 96.50 77 LEU A C 1
ATOM 607 O O . LEU A 1 77 ? -13.469 -4.940 21.798 1.00 96.50 77 LEU A O 1
ATOM 611 N N . ASP A 1 78 ? -15.467 -4.192 21.070 1.00 96.88 78 ASP A N 1
ATOM 612 C CA . ASP A 1 78 ? -15.987 -3.739 22.360 1.00 96.88 78 ASP A CA 1
ATOM 613 C C . ASP A 1 78 ? -16.997 -4.765 22.887 1.00 96.88 78 ASP A C 1
ATOM 615 O O . ASP A 1 78 ? -18.130 -4.892 22.413 1.00 96.88 78 ASP A O 1
ATOM 619 N N . THR A 1 79 ? -16.573 -5.527 23.890 1.00 96.19 79 THR A N 1
ATOM 620 C CA . THR A 1 79 ? -17.375 -6.612 24.475 1.00 96.19 79 THR A CA 1
ATOM 621 C C . THR A 1 79 ? -18.507 -6.108 25.370 1.00 96.19 79 THR A C 1
ATOM 623 O O . THR A 1 79 ? -19.443 -6.855 25.652 1.00 96.19 79 THR A O 1
ATOM 626 N N . ARG A 1 80 ? -18.480 -4.836 25.791 1.00 94.50 80 ARG A N 1
ATOM 627 C CA . ARG A 1 80 ? -19.500 -4.251 26.678 1.00 94.50 80 ARG A CA 1
ATOM 628 C C . ARG A 1 80 ? -20.839 -4.111 25.961 1.00 94.50 80 ARG A C 1
ATOM 630 O O . ARG A 1 80 ? -21.894 -4.237 26.578 1.00 94.50 80 ARG A O 1
ATOM 637 N N . ASN A 1 81 ? -20.791 -3.853 24.655 1.00 93.12 81 ASN A N 1
ATOM 638 C CA . ASN A 1 81 ? -21.960 -3.673 23.794 1.00 93.12 81 ASN A CA 1
ATOM 639 C C . ASN A 1 81 ? -21.969 -4.606 22.565 1.00 93.12 81 ASN A C 1
ATOM 641 O O . ASN A 1 81 ? -22.891 -4.519 21.755 1.00 93.12 81 ASN A O 1
ATOM 645 N N . ASN A 1 82 ? -20.992 -5.513 22.447 1.00 90.44 82 ASN A N 1
ATOM 646 C CA . ASN A 1 82 ? -20.794 -6.417 21.307 1.00 90.44 82 ASN A CA 1
ATOM 647 C C . ASN A 1 82 ? -20.681 -5.692 19.956 1.00 90.44 82 ASN A C 1
ATOM 649 O O . ASN A 1 82 ? -21.157 -6.194 18.936 1.00 90.44 82 ASN A O 1
ATOM 653 N N . SER A 1 83 ? -20.062 -4.514 19.946 1.00 92.25 83 SER A N 1
ATOM 654 C CA . SER A 1 83 ? -19.790 -3.755 18.726 1.00 92.25 83 SER A CA 1
ATOM 655 C C . SER A 1 83 ? -18.330 -3.883 18.317 1.00 92.25 83 SER A C 1
ATOM 657 O O . SER A 1 83 ? -17.483 -4.323 19.091 1.00 92.25 83 SER A O 1
ATOM 659 N N . PHE A 1 84 ? -18.025 -3.500 17.085 1.00 92.12 84 PHE A N 1
ATOM 660 C CA . PHE A 1 84 ? -16.650 -3.357 16.647 1.00 92.12 84 PHE A CA 1
ATOM 661 C C . PHE A 1 84 ? -16.458 -2.026 15.942 1.00 92.12 84 PHE A C 1
ATOM 663 O O . PHE A 1 84 ? -17.407 -1.461 15.399 1.00 92.12 84 PHE A O 1
ATOM 670 N N . TYR A 1 85 ? -15.217 -1.562 15.925 1.00 93.81 85 TYR A N 1
ATOM 671 C CA . TYR A 1 85 ? -14.804 -0.345 15.249 1.00 93.81 85 TYR A CA 1
ATOM 672 C C . TYR A 1 85 ? -13.588 -0.651 14.383 1.00 93.81 85 TYR A C 1
ATOM 674 O O . TYR A 1 85 ? -12.653 -1.309 14.828 1.00 93.81 85 TYR A O 1
ATOM 682 N N . ILE A 1 86 ? -13.616 -0.225 13.125 1.00 89.62 86 ILE A N 1
ATOM 683 C CA . ILE A 1 86 ? -12.537 -0.469 12.170 1.00 89.62 86 ILE A CA 1
ATOM 684 C C . ILE A 1 86 ? -12.052 0.889 11.707 1.00 89.62 86 ILE A C 1
ATOM 686 O O . ILE A 1 86 ? -12.859 1.687 11.242 1.00 89.62 86 ILE A O 1
ATOM 690 N N . ALA A 1 87 ? -10.750 1.130 11.779 1.00 86.12 87 ALA A N 1
ATOM 691 C CA . ALA A 1 87 ? -10.176 2.351 11.243 1.00 86.12 87 ALA A CA 1
ATOM 692 C C . ALA A 1 87 ? -8.924 2.057 10.427 1.00 86.12 87 ALA A C 1
ATOM 694 O O . ALA A 1 87 ? -8.216 1.067 10.632 1.00 86.12 87 ALA A O 1
ATOM 695 N N . ARG A 1 88 ? -8.666 2.961 9.491 1.00 80.12 88 ARG A N 1
ATOM 696 C CA . ARG A 1 88 ? -7.482 2.994 8.646 1.00 80.12 88 ARG A CA 1
ATOM 697 C C . ARG A 1 88 ? -6.900 4.395 8.729 1.00 80.12 88 ARG A C 1
ATOM 699 O O . ARG A 1 88 ? -7.648 5.354 8.916 1.00 80.12 88 ARG A O 1
ATOM 706 N N . ASP A 1 89 ? -5.590 4.498 8.592 1.00 74.44 89 ASP A N 1
ATOM 707 C CA . ASP A 1 89 ? -4.904 5.777 8.591 1.00 74.44 89 ASP A CA 1
ATOM 708 C C . ASP A 1 89 ? -5.416 6.700 7.467 1.00 74.44 89 ASP A C 1
ATOM 710 O O . ASP A 1 89 ? -5.911 6.206 6.444 1.00 74.44 89 ASP A O 1
ATOM 714 N N . PRO A 1 90 ? -5.310 8.035 7.635 1.00 62.97 90 PRO A N 1
ATOM 715 C CA . PRO A 1 90 ? -6.048 9.013 6.827 1.00 62.97 90 PRO A CA 1
ATOM 716 C C . PRO A 1 90 ? -5.817 8.933 5.315 1.00 62.97 90 PRO A C 1
ATOM 718 O O . PRO A 1 90 ? -6.673 9.347 4.536 1.00 62.97 90 PRO A O 1
ATOM 721 N N . ILE A 1 91 ? -4.665 8.413 4.893 1.00 53.91 91 ILE A N 1
ATOM 722 C CA . ILE A 1 91 ? -4.279 8.318 3.480 1.00 53.91 91 ILE A CA 1
ATOM 723 C C . ILE A 1 91 ? -4.141 6.864 3.011 1.00 53.91 91 ILE A C 1
ATOM 725 O O . ILE A 1 91 ? -3.746 6.609 1.877 1.00 53.91 91 ILE A O 1
ATOM 729 N N . GLY A 1 92 ? -4.475 5.892 3.860 1.00 58.94 92 GLY A N 1
ATOM 730 C CA . GLY A 1 92 ? -4.451 4.477 3.523 1.00 58.94 92 GLY A CA 1
ATOM 731 C C . GLY A 1 92 ? -3.056 3.900 3.277 1.00 58.94 92 GLY A C 1
ATOM 732 O O . GLY A 1 92 ? -2.915 3.028 2.419 1.00 58.94 92 GLY A O 1
ATOM 733 N N . VAL A 1 93 ? -2.046 4.333 4.032 1.00 55.03 93 VAL A N 1
ATOM 734 C CA . VAL A 1 93 ? -0.694 3.754 4.032 1.00 55.03 93 VAL A CA 1
ATOM 735 C C . VAL A 1 93 ? -0.751 2.249 4.296 1.00 55.03 93 VAL A C 1
ATOM 737 O O . VAL A 1 93 ? -0.188 1.463 3.536 1.00 55.03 93 VAL A O 1
ATOM 740 N N . THR A 1 94 ? -1.483 1.825 5.325 1.00 58.38 94 THR A N 1
ATOM 741 C CA . THR A 1 94 ? -1.652 0.400 5.633 1.00 58.38 94 THR A CA 1
ATOM 742 C C . THR A 1 94 ? -2.774 -0.177 4.793 1.00 58.38 94 THR A C 1
ATOM 744 O O . THR A 1 94 ? -3.872 0.361 4.821 1.00 58.38 94 THR A O 1
ATOM 747 N N . CYS A 1 95 ? -2.577 -1.282 4.074 1.00 64.12 95 CYS A N 1
ATOM 748 C CA . CYS A 1 95 ? -3.686 -1.941 3.372 1.00 64.12 95 CYS A CA 1
ATOM 749 C C . CYS A 1 95 ? -4.717 -2.497 4.362 1.00 64.12 95 CYS A C 1
ATOM 751 O O . CYS A 1 95 ? -4.353 -3.197 5.304 1.00 64.12 95 CYS A O 1
ATOM 753 N N . LEU A 1 96 ? -6.003 -2.231 4.122 1.00 69.75 96 LEU A N 1
ATOM 754 C CA . LEU A 1 96 ? -7.110 -2.837 4.854 1.00 69.75 96 LEU A CA 1
ATOM 755 C C . LEU A 1 96 ? -8.261 -3.106 3.898 1.00 69.75 96 LEU A C 1
ATOM 757 O O . LEU A 1 96 ? -8.749 -2.203 3.223 1.00 69.75 96 LEU A O 1
ATOM 761 N N . TYR A 1 97 ? -8.702 -4.350 3.871 1.00 67.75 97 TYR A N 1
ATOM 762 C CA . TYR A 1 97 ? -9.788 -4.820 3.040 1.00 67.75 97 TYR A CA 1
ATOM 763 C C . TYR A 1 97 ? -10.941 -5.258 3.934 1.00 67.75 97 TYR A C 1
ATOM 765 O O . TYR A 1 97 ? -10.736 -5.986 4.905 1.00 67.75 97 TYR A O 1
ATOM 773 N N . ILE A 1 98 ? -12.154 -4.835 3.583 1.00 73.19 98 ILE A N 1
ATOM 774 C CA . ILE A 1 98 ? -13.396 -5.246 4.239 1.00 73.19 98 ILE A CA 1
ATOM 775 C C . ILE A 1 98 ? -14.240 -5.994 3.213 1.00 73.19 98 ILE A C 1
ATOM 777 O O . ILE A 1 98 ? -14.338 -5.572 2.060 1.00 73.19 98 ILE A O 1
ATOM 781 N N . GLY A 1 99 ? -14.844 -7.101 3.627 1.00 66.62 99 GLY A N 1
ATOM 782 C CA . GLY A 1 99 ? -15.715 -7.901 2.783 1.00 66.62 99 GLY A CA 1
ATOM 783 C C . GLY A 1 99 ? -16.934 -8.428 3.524 1.00 66.62 99 GLY A C 1
ATOM 784 O O . GLY A 1 99 ? -16.916 -8.610 4.738 1.00 66.62 99 GLY A O 1
ATOM 785 N N . TRP A 1 100 ? -17.991 -8.705 2.763 1.00 74.44 100 TRP A N 1
ATOM 786 C CA . TRP A 1 100 ? -19.244 -9.253 3.274 1.00 74.44 100 TRP A CA 1
ATOM 787 C C . TRP A 1 100 ? -19.463 -10.659 2.729 1.00 74.44 100 TRP A C 1
ATOM 789 O O . TRP A 1 100 ? -19.484 -10.867 1.511 1.00 74.44 100 TRP A O 1
ATOM 799 N N . GLY A 1 101 ? -19.632 -11.615 3.639 1.00 67.56 101 GLY A N 1
ATOM 800 C CA . GLY A 1 101 ? -20.019 -12.981 3.318 1.00 67.56 101 GLY A CA 1
ATOM 801 C C . GLY A 1 101 ? -21.489 -13.066 2.899 1.00 67.56 101 GLY A C 1
ATOM 802 O O . GLY A 1 101 ? -22.309 -12.202 3.217 1.00 67.56 101 GLY A O 1
ATOM 803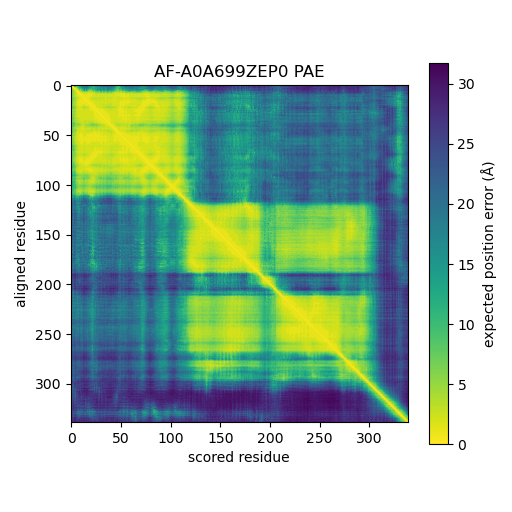 N N . ARG A 1 102 ? -21.857 -14.141 2.190 1.00 69.50 102 ARG A N 1
ATOM 804 C CA . ARG A 1 102 ? -23.255 -14.379 1.763 1.00 69.50 102 ARG A CA 1
ATOM 805 C C . ARG A 1 102 ? -24.221 -14.582 2.935 1.00 69.50 102 ARG A C 1
ATOM 807 O O . ARG A 1 102 ? -25.419 -14.391 2.773 1.00 69.50 102 ARG A O 1
ATOM 814 N N . ASP A 1 103 ? -23.698 -14.983 4.084 1.00 77.06 103 ASP A N 1
ATOM 815 C CA . ASP A 1 103 ? -24.407 -15.175 5.349 1.00 77.06 103 ASP A CA 1
ATOM 816 C C . ASP A 1 103 ? -24.543 -13.881 6.176 1.00 77.06 103 ASP A C 1
ATOM 818 O O . ASP A 1 103 ? -25.126 -13.895 7.259 1.00 77.06 103 ASP A O 1
ATOM 822 N N . GLY A 1 104 ? -24.024 -12.756 5.672 1.00 74.25 104 GLY A N 1
ATOM 823 C CA . GLY A 1 104 ? -24.012 -11.472 6.369 1.00 74.25 104 GLY A CA 1
ATOM 824 C C . GLY A 1 104 ? -22.854 -11.296 7.355 1.00 74.25 104 GLY A C 1
ATOM 825 O O . GLY A 1 104 ? -22.845 -10.303 8.083 1.00 74.25 104 GLY A O 1
ATOM 826 N N . SER A 1 105 ? -21.888 -12.221 7.388 1.00 78.88 105 SER A N 1
ATOM 827 C CA . SER A 1 105 ? -20.629 -12.036 8.118 1.00 78.88 105 SER A CA 1
ATOM 828 C C . SER A 1 105 ? -19.806 -10.888 7.522 1.00 78.88 105 SER A C 1
ATOM 830 O O . SER A 1 105 ? -19.871 -10.620 6.319 1.00 78.88 105 SER A O 1
ATOM 832 N N . ILE A 1 106 ? -19.030 -10.204 8.367 1.00 77.56 106 ILE A N 1
ATOM 833 C CA . ILE A 1 106 ? -18.083 -9.164 7.949 1.00 77.56 106 ILE A CA 1
ATOM 834 C C . ILE A 1 106 ? -16.671 -9.672 8.199 1.00 77.56 106 ILE A C 1
ATOM 836 O O . ILE A 1 106 ? -16.375 -10.192 9.271 1.00 77.56 106 ILE A O 1
ATOM 840 N N . TRP A 1 107 ? -15.818 -9.508 7.197 1.00 77.38 107 TRP A N 1
ATOM 841 C CA . TRP A 1 107 ? -14.432 -9.947 7.202 1.00 77.38 107 TRP A CA 1
ATOM 842 C C . TRP A 1 107 ? -13.523 -8.754 6.997 1.00 77.38 107 TRP A C 1
ATOM 844 O O . TRP A 1 107 ? -13.788 -7.918 6.135 1.00 77.38 107 TRP A O 1
ATOM 854 N N . VAL A 1 108 ? -12.440 -8.705 7.764 1.00 77.94 108 VAL A N 1
ATOM 855 C CA . VAL A 1 108 ? -11.422 -7.662 7.668 1.00 77.94 108 VAL A CA 1
ATOM 856 C C . VAL A 1 108 ? -10.066 -8.335 7.515 1.00 77.94 108 VAL A C 1
ATOM 858 O O . VAL A 1 108 ? -9.774 -9.303 8.214 1.00 77.94 108 VAL A O 1
ATOM 861 N N . SER A 1 109 ? -9.246 -7.872 6.576 1.00 74.75 109 SER A N 1
ATOM 862 C CA . SER A 1 109 ? -7.894 -8.401 6.383 1.00 74.75 109 SER A CA 1
ATOM 863 C C . SER A 1 109 ? -6.975 -7.367 5.750 1.00 74.75 109 SER A C 1
ATOM 865 O O . SER A 1 109 ? -7.413 -6.562 4.936 1.00 74.75 109 SER A O 1
ATOM 867 N N . ASN A 1 110 ? -5.685 -7.415 6.071 1.00 66.38 110 ASN A N 1
ATOM 868 C CA . ASN A 1 110 ? -4.667 -6.605 5.402 1.00 66.38 110 ASN A CA 1
ATOM 869 C C . ASN A 1 110 ? -4.217 -7.203 4.057 1.00 66.38 110 ASN A C 1
ATOM 871 O O . ASN A 1 110 ? -3.601 -6.501 3.258 1.00 66.38 110 ASN A O 1
ATOM 875 N N . GLU A 1 111 ? -4.550 -8.469 3.768 1.00 63.00 111 GLU A N 1
ATOM 876 C CA . GLU A 1 111 ? -4.203 -9.142 2.514 1.00 63.00 111 GLU A CA 1
ATOM 877 C C . GLU A 1 111 ? -5.429 -9.712 1.792 1.00 63.00 111 GLU A C 1
ATOM 879 O O . GLU A 1 111 ? -6.274 -10.406 2.357 1.00 63.00 111 GLU A O 1
ATOM 884 N N . MET A 1 112 ? -5.475 -9.517 0.476 1.00 59.09 112 MET A N 1
ATOM 885 C CA . MET A 1 112 ? -6.582 -9.994 -0.356 1.00 59.09 112 MET A CA 1
ATOM 886 C C . MET A 1 112 ? -6.714 -11.518 -0.430 1.00 59.09 112 MET A C 1
ATOM 888 O O . MET A 1 112 ? -7.819 -12.030 -0.625 1.00 59.09 112 MET A O 1
ATOM 892 N N . LYS A 1 113 ? -5.604 -12.256 -0.286 1.00 59.59 113 LYS A N 1
ATOM 893 C CA . LYS A 1 113 ? -5.579 -13.721 -0.439 1.00 59.59 113 LYS A CA 1
ATOM 894 C C . LYS A 1 113 ? -6.500 -14.429 0.566 1.00 59.59 113 LYS A C 1
ATOM 896 O O . LYS A 1 113 ? -7.081 -15.460 0.236 1.00 59.59 113 LYS A O 1
ATOM 901 N N . CYS A 1 114 ? -6.705 -13.829 1.739 1.00 58.69 114 CYS A N 1
ATOM 902 C CA . CYS A 1 114 ? -7.566 -14.356 2.796 1.00 58.69 114 CYS A CA 1
ATOM 903 C C . CYS A 1 114 ? -9.064 -14.224 2.470 1.00 58.69 114 CYS A C 1
ATOM 905 O O . CYS A 1 114 ? -9.86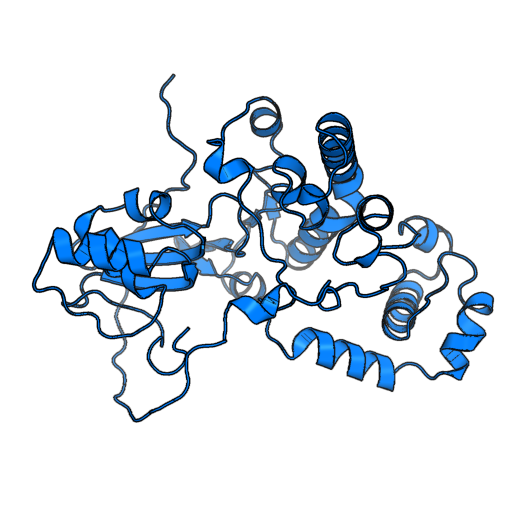7 -15.038 2.915 1.00 58.69 114 CYS A O 1
ATOM 907 N N . LEU A 1 115 ? -9.457 -13.239 1.654 1.00 59.69 115 LEU A N 1
ATOM 908 C CA . LEU A 1 115 ? -10.862 -12.867 1.457 1.00 59.69 115 LEU A CA 1
ATOM 909 C C . LEU A 1 115 ? -11.580 -13.678 0.361 1.00 59.69 115 LEU A C 1
ATOM 911 O O . LEU A 1 115 ? -12.805 -13.821 0.397 1.00 59.69 115 LEU A O 1
ATOM 915 N N . LYS A 1 116 ? -10.845 -14.286 -0.583 1.00 54.75 116 LYS A N 1
ATOM 916 C CA . LYS A 1 116 ? -11.447 -15.106 -1.655 1.00 54.75 116 LYS A CA 1
ATOM 917 C C . LYS A 1 116 ? -12.111 -16.379 -1.128 1.00 54.75 116 LYS A C 1
ATOM 919 O O . LYS A 1 116 ? -13.199 -16.729 -1.584 1.00 54.75 116 LYS A O 1
ATOM 924 N N . ALA A 1 117 ? -11.484 -17.061 -0.167 1.00 57.72 117 ALA A N 1
ATOM 925 C CA . ALA A 1 117 ? -12.029 -18.287 0.428 1.00 57.72 117 ALA A CA 1
ATOM 926 C C . ALA A 1 117 ? -13.398 -18.063 1.106 1.00 57.72 117 ALA A C 1
ATOM 928 O O . ALA A 1 117 ? -14.123 -19.015 1.374 1.00 57.72 117 ALA A O 1
ATOM 929 N N . LEU A 1 118 ? -13.761 -16.797 1.333 1.00 60.16 118 LEU A N 1
ATOM 930 C CA . LEU A 1 118 ? -14.884 -16.362 2.155 1.00 60.16 118 LEU A CA 1
ATOM 931 C C . LEU A 1 118 ? -15.991 -15.672 1.336 1.00 60.16 118 LEU A C 1
ATOM 933 O O . LEU A 1 118 ? -16.990 -15.215 1.884 1.00 60.16 118 LEU A O 1
ATOM 937 N N . GLY A 1 119 ? -15.849 -15.623 0.005 1.00 65.06 119 GLY A N 1
ATOM 938 C CA . GLY A 1 119 ? -16.887 -15.116 -0.898 1.00 65.06 119 GLY A CA 1
ATOM 939 C C . GLY A 1 119 ? -16.973 -13.590 -1.012 1.00 65.06 119 GLY A C 1
ATOM 940 O O . GLY A 1 119 ? -17.999 -13.087 -1.476 1.00 65.06 119 GLY A O 1
ATOM 941 N N . VAL A 1 120 ? -15.917 -12.865 -0.630 1.00 67.12 120 VAL A N 1
ATOM 942 C CA . VAL A 1 120 ? -15.820 -11.407 -0.793 1.00 67.12 120 VAL A CA 1
ATOM 943 C C . VAL A 1 120 ? -15.791 -11.032 -2.275 1.00 67.12 120 VAL A C 1
ATOM 945 O O . VAL A 1 120 ? -15.029 -11.602 -3.051 1.00 67.12 120 VAL A O 1
ATOM 948 N N . LYS A 1 121 ? -16.631 -10.065 -2.664 1.00 66.25 121 LYS A N 1
ATOM 949 C CA . LYS A 1 121 ? -16.787 -9.624 -4.063 1.00 66.25 121 LYS A CA 1
ATOM 950 C C . LYS A 1 121 ? -16.176 -8.262 -4.371 1.00 66.25 121 LYS A C 1
ATOM 952 O O . LYS A 1 121 ? -15.909 -7.980 -5.532 1.00 66.25 121 LYS A O 1
ATOM 957 N N . MET A 1 122 ? -15.996 -7.414 -3.363 1.00 68.25 122 MET A N 1
ATOM 958 C CA . MET A 1 122 ? -15.532 -6.039 -3.530 1.00 68.25 122 MET A CA 1
ATOM 959 C C . MET A 1 122 ? -14.672 -5.637 -2.339 1.00 68.25 122 MET A C 1
ATOM 961 O O . MET A 1 122 ? -14.936 -6.088 -1.224 1.00 68.25 122 MET A O 1
ATOM 965 N N . VAL A 1 123 ? -13.665 -4.805 -2.590 1.00 67.06 123 VAL A N 1
ATOM 966 C CA . VAL A 1 123 ? -12.811 -4.196 -1.576 1.00 67.06 123 VAL A CA 1
ATOM 967 C C . VAL A 1 123 ? -12.543 -2.718 -1.871 1.00 67.06 123 VAL A C 1
ATOM 969 O O . VAL A 1 123 ? -12.517 -2.297 -3.029 1.00 67.06 123 VAL A O 1
ATOM 972 N N . LEU A 1 124 ? -12.291 -1.930 -0.825 1.00 68.06 124 LEU A N 1
ATOM 973 C CA . LEU A 1 124 ? -11.780 -0.564 -0.954 1.00 68.06 124 LEU A CA 1
ATOM 974 C C . LEU A 1 124 ? -10.245 -0.592 -0.937 1.00 68.06 124 LEU A C 1
ATOM 976 O O . LEU A 1 124 ? -9.652 -1.229 -0.071 1.00 68.06 124 LEU A O 1
ATOM 980 N N . SER A 1 125 ? -9.608 0.097 -1.882 1.00 75.12 125 SER A N 1
ATOM 981 C CA . SER A 1 125 ? -8.156 0.265 -1.968 1.00 75.12 125 SER A CA 1
ATOM 982 C C . SER A 1 125 ? -7.771 1.738 -1.840 1.00 75.12 125 SER A C 1
ATOM 984 O O . SER A 1 125 ? -8.547 2.628 -2.182 1.00 75.12 125 SER A O 1
ATOM 986 N N . GLY A 1 126 ? -6.567 1.983 -1.321 1.00 74.75 126 GLY A N 1
ATOM 987 C CA . GLY A 1 126 ? -6.023 3.326 -1.098 1.00 74.75 126 GLY A CA 1
ATOM 988 C C . GLY A 1 126 ? -5.320 3.943 -2.310 1.00 74.75 126 GLY A C 1
ATOM 989 O O . GLY A 1 126 ? -4.690 4.978 -2.146 1.00 74.75 126 GLY A O 1
ATOM 990 N N . GLU A 1 127 ? -5.381 3.324 -3.495 1.00 80.62 127 GLU A N 1
ATOM 991 C CA . GLU A 1 127 ? -4.690 3.850 -4.684 1.00 80.62 127 GLU A CA 1
ATOM 992 C C . GLU A 1 127 ? -5.118 5.300 -4.972 1.00 80.62 127 GLU A C 1
ATOM 994 O O . GLU A 1 127 ? -6.304 5.632 -4.875 1.00 80.62 127 GLU A O 1
ATOM 999 N N . GLY A 1 128 ? -4.161 6.147 -5.356 1.00 80.56 128 GLY A N 1
ATOM 1000 C CA . GLY A 1 128 ? -4.392 7.558 -5.657 1.00 80.56 128 GLY A CA 1
ATOM 1001 C C . GLY A 1 128 ? -4.129 8.516 -4.500 1.00 80.56 128 GLY A C 1
ATOM 1002 O O . GLY A 1 128 ? -3.961 9.707 -4.745 1.00 80.56 128 GLY A O 1
ATOM 1003 N N . SER A 1 129 ? -4.076 8.048 -3.249 1.00 82.00 129 SER A N 1
ATOM 1004 C CA . SER A 1 129 ? -3.862 8.947 -2.108 1.00 82.00 129 SER A CA 1
ATOM 1005 C C . SER A 1 129 ? -2.490 9.623 -2.144 1.00 82.00 129 SER A C 1
ATOM 1007 O O . SER A 1 129 ? -2.391 10.826 -1.908 1.00 82.00 129 SER A O 1
ATOM 1009 N N . ASP A 1 130 ? -1.439 8.883 -2.501 1.00 79.62 130 ASP A N 1
ATOM 1010 C CA . ASP A 1 130 ? -0.075 9.412 -2.561 1.00 79.62 130 ASP A CA 1
ATOM 1011 C C . ASP A 1 130 ? 0.120 10.398 -3.707 1.00 79.62 130 ASP A C 1
ATOM 1013 O O . ASP A 1 130 ? 0.873 11.360 -3.571 1.00 79.62 130 ASP A O 1
ATOM 1017 N N . GLU A 1 131 ? -0.575 10.200 -4.824 1.00 86.25 131 GLU A N 1
ATOM 1018 C CA . GLU A 1 131 ? -0.562 11.133 -5.944 1.00 86.25 131 GLU A CA 1
ATOM 1019 C C . GLU A 1 131 ? -1.321 12.417 -5.641 1.00 86.25 131 GLU A C 1
ATOM 1021 O O . GLU A 1 131 ? -0.866 13.492 -6.025 1.00 86.25 131 GLU A O 1
ATOM 1026 N N . VAL A 1 132 ? -2.463 12.306 -4.961 1.00 82.25 132 VAL A N 1
ATOM 1027 C CA . VAL A 1 132 ? -3.326 13.447 -4.636 1.00 82.25 132 VAL A CA 1
ATOM 1028 C C . VAL A 1 132 ? -2.720 14.302 -3.526 1.00 82.25 132 VAL A C 1
ATOM 1030 O O . VAL A 1 132 ? -2.753 15.529 -3.611 1.00 82.25 132 VAL A O 1
ATOM 1033 N N . PHE A 1 133 ? -2.147 13.675 -2.498 1.00 79.19 133 PHE A N 1
ATOM 1034 C CA . PHE A 1 133 ? -1.637 14.378 -1.315 1.00 79.19 133 PHE A CA 1
ATOM 1035 C C . PHE A 1 133 ? -0.132 14.539 -1.280 1.00 79.19 133 PHE A C 1
ATOM 1037 O O . PHE A 1 133 ? 0.396 15.282 -0.460 1.00 79.19 133 PHE A O 1
ATOM 1044 N N . GLY A 1 134 ? 0.562 13.875 -2.188 1.00 79.38 134 GLY A N 1
ATOM 1045 C CA . GLY A 1 134 ? 1.988 14.014 -2.297 1.00 79.38 134 GLY A CA 1
ATOM 1046 C C . GLY A 1 134 ? 2.798 13.244 -1.273 1.00 79.38 134 GLY A C 1
ATOM 1047 O O . GLY A 1 134 ? 3.797 13.743 -0.763 1.00 79.38 134 GLY A O 1
ATOM 1048 N N . GLY A 1 135 ? 2.386 12.004 -1.020 1.00 76.38 135 GLY A N 1
ATOM 1049 C CA . GLY A 1 135 ? 3.009 11.109 -0.046 1.00 76.38 135 GLY A CA 1
ATOM 1050 C C . GLY A 1 135 ? 4.359 10.518 -0.472 1.00 76.38 135 GLY A C 1
ATOM 1051 O O . GLY A 1 135 ? 4.920 9.707 0.253 1.00 76.38 135 GLY A O 1
ATOM 1052 N N . TYR A 1 136 ? 4.911 10.867 -1.634 1.00 77.12 136 TYR A N 1
ATOM 1053 C CA . TYR A 1 136 ? 6.214 10.344 -2.052 1.00 77.12 136 TYR A CA 1
ATOM 1054 C C . TYR A 1 136 ? 7.361 11.127 -1.403 1.00 77.12 136 TYR A C 1
ATOM 1056 O O . TYR A 1 136 ? 7.378 12.351 -1.467 1.00 77.12 136 TYR A O 1
ATOM 1064 N N . LEU A 1 137 ? 8.376 10.441 -0.861 1.00 71.62 137 LEU A N 1
ATOM 1065 C CA . LEU A 1 137 ? 9.505 11.075 -0.151 1.00 71.62 137 LEU A CA 1
ATOM 1066 C C . LEU A 1 137 ? 10.162 12.234 -0.920 1.00 71.62 137 LEU A C 1
ATOM 1068 O O . LEU A 1 137 ? 10.512 13.263 -0.338 1.00 71.62 137 LEU A O 1
ATOM 1072 N N . TYR A 1 138 ? 10.320 12.094 -2.239 1.00 76.81 138 TYR A N 1
ATOM 1073 C CA . TYR A 1 138 ? 10.959 13.120 -3.064 1.00 76.81 138 TYR A CA 1
ATOM 1074 C C . TYR A 1 138 ? 10.117 14.393 -3.224 1.00 76.81 138 TYR A C 1
ATOM 1076 O O . TYR A 1 138 ? 10.653 15.427 -3.613 1.00 76.81 138 TYR A O 1
ATOM 1084 N N . PHE A 1 139 ? 8.823 14.371 -2.896 1.00 82.69 139 PHE A N 1
ATOM 1085 C CA . PHE A 1 139 ? 7.970 15.551 -3.009 1.00 82.69 139 PHE A CA 1
ATOM 1086 C C . PHE A 1 139 ? 8.374 16.662 -2.037 1.00 82.69 139 PHE A C 1
ATOM 1088 O O . PHE A 1 139 ? 8.231 17.840 -2.361 1.00 82.69 139 PHE A O 1
ATOM 1095 N N . HIS A 1 140 ? 8.980 16.320 -0.896 1.00 79.25 140 HIS A N 1
ATOM 1096 C CA . HIS A 1 140 ? 9.562 17.304 0.024 1.00 79.25 140 HIS A CA 1
ATOM 1097 C C . HIS A 1 140 ? 10.764 18.054 -0.569 1.00 79.25 140 HIS A C 1
ATOM 1099 O O . HIS A 1 140 ? 11.196 19.068 -0.023 1.00 79.25 140 HIS A O 1
ATOM 1105 N N . LYS A 1 141 ? 11.321 17.553 -1.677 1.00 82.69 141 LYS A N 1
ATOM 1106 C CA . LYS A 1 141 ? 12.424 18.168 -2.421 1.00 82.69 141 LYS A CA 1
ATOM 1107 C C . LYS A 1 141 ? 11.939 18.976 -3.626 1.00 82.69 141 LYS A C 1
ATOM 1109 O O . LYS A 1 141 ? 12.772 19.481 -4.374 1.00 82.69 141 LYS A O 1
ATOM 1114 N N . ALA A 1 142 ? 10.624 19.110 -3.819 1.00 86.62 142 ALA A N 1
ATOM 1115 C CA . ALA A 1 142 ? 10.071 19.889 -4.919 1.00 86.62 142 ALA A CA 1
ATOM 1116 C C . ALA A 1 142 ? 10.621 21.335 -4.899 1.00 86.62 142 ALA A C 1
ATOM 1118 O O . ALA A 1 142 ? 10.525 22.007 -3.867 1.00 86.62 142 ALA A O 1
ATOM 1119 N N . PRO A 1 143 ? 11.171 21.847 -6.018 1.00 88.81 143 PRO A N 1
ATOM 1120 C CA . PRO A 1 143 ? 11.764 23.185 -6.077 1.00 88.81 143 PRO A CA 1
ATOM 1121 C C . PRO A 1 143 ? 10.758 24.316 -5.837 1.00 88.81 143 PRO A C 1
ATOM 1123 O O . PRO A 1 143 ? 11.126 25.393 -5.367 1.00 88.81 143 PRO A O 1
ATOM 1126 N N . SER A 1 144 ? 9.488 24.087 -6.181 1.00 90.00 144 SER A N 1
ATOM 1127 C CA . SER A 1 144 ? 8.396 25.036 -5.979 1.00 90.00 144 SER A CA 1
ATOM 1128 C C . SER A 1 144 ? 7.046 24.324 -5.842 1.00 90.00 144 SER A C 1
ATOM 1130 O O . SER A 1 144 ? 6.922 23.122 -6.091 1.00 90.00 144 SER A O 1
ATOM 1132 N N . LYS A 1 145 ? 6.008 25.079 -5.461 1.00 88.12 145 LYS A N 1
ATOM 1133 C CA . LYS A 1 145 ? 4.632 24.564 -5.362 1.00 88.12 145 LYS A CA 1
ATOM 1134 C C . LYS A 1 145 ? 4.062 24.187 -6.731 1.00 88.12 145 LYS A C 1
ATOM 1136 O O . LYS A 1 145 ? 3.257 23.269 -6.826 1.00 88.12 145 LYS A O 1
ATOM 1141 N N . GLU A 1 146 ? 4.477 24.891 -7.776 1.00 89.19 146 GLU A N 1
ATOM 1142 C CA . GLU A 1 146 ? 4.059 24.668 -9.160 1.00 89.19 146 GLU A CA 1
ATOM 1143 C C . GLU A 1 146 ? 4.663 23.373 -9.711 1.00 89.19 146 GLU A C 1
ATOM 1145 O O . GLU A 1 146 ? 3.955 22.591 -10.342 1.00 89.19 146 GLU A O 1
ATOM 1150 N N . GLU A 1 147 ? 5.941 23.117 -9.420 1.00 88.12 147 GLU A N 1
ATOM 1151 C CA . GLU A 1 147 ? 6.627 21.860 -9.749 1.00 88.12 147 GLU A CA 1
ATOM 1152 C C . GLU A 1 147 ? 6.008 20.677 -8.986 1.00 88.12 147 GLU A C 1
ATOM 1154 O O . GLU A 1 147 ? 5.672 19.658 -9.589 1.00 88.12 147 GLU A O 1
ATOM 1159 N N . PHE A 1 148 ? 5.748 20.843 -7.682 1.00 87.88 148 PHE A N 1
ATOM 1160 C CA . PHE A 1 148 ? 5.014 19.863 -6.871 1.00 87.88 148 PHE A CA 1
ATOM 1161 C C . PHE A 1 148 ? 3.640 19.545 -7.477 1.00 87.88 148 PHE A C 1
ATOM 1163 O O . PHE A 1 148 ? 3.307 18.382 -7.700 1.00 87.88 148 PHE A O 1
ATOM 1170 N N . HIS A 1 149 ? 2.850 20.575 -7.791 1.00 86.31 149 HIS A N 1
ATOM 1171 C CA . HIS A 1 149 ? 1.519 20.391 -8.358 1.00 86.31 149 HIS A CA 1
ATOM 1172 C C . HIS A 1 149 ? 1.575 19.718 -9.735 1.00 86.31 149 HIS A C 1
ATOM 1174 O O . HIS A 1 149 ? 0.844 18.761 -9.987 1.00 86.31 149 HIS A O 1
ATOM 1180 N N . SER A 1 150 ? 2.478 20.155 -10.610 1.00 87.25 150 SER A N 1
ATOM 1181 C CA . SER A 1 150 ? 2.644 19.558 -11.939 1.00 87.25 150 SER A CA 1
ATOM 1182 C C . SER A 1 150 ? 2.985 18.070 -11.846 1.00 87.25 150 SER A C 1
ATOM 1184 O O . SER A 1 150 ? 2.440 17.260 -12.598 1.00 87.25 150 SER A O 1
ATOM 1186 N N . GLU A 1 151 ? 3.816 17.687 -10.877 1.00 88.44 151 GLU A N 1
ATOM 1187 C CA . GLU A 1 151 ? 4.158 16.289 -10.628 1.00 88.44 151 GLU A CA 1
ATOM 1188 C C . GLU A 1 151 ? 2.983 15.482 -10.050 1.00 88.44 151 GLU A C 1
ATOM 1190 O O . GLU A 1 151 ? 2.761 14.357 -10.504 1.00 88.44 151 GLU A O 1
ATOM 1195 N N . THR A 1 152 ? 2.186 16.040 -9.124 1.00 86.88 152 THR A N 1
ATOM 1196 C CA . THR A 1 152 ? 0.949 15.387 -8.633 1.00 86.88 152 THR A CA 1
ATOM 1197 C C . THR A 1 152 ? -0.013 15.096 -9.788 1.00 86.88 152 THR A C 1
ATOM 1199 O O . THR A 1 152 ? -0.430 13.954 -9.978 1.00 86.88 152 THR A O 1
ATOM 1202 N N . VAL A 1 153 ? -0.278 16.091 -10.644 1.00 85.06 153 VAL A N 1
ATOM 1203 C CA . VAL A 1 153 ? -1.147 15.953 -11.823 1.00 85.06 153 VAL A CA 1
ATOM 1204 C C . VAL A 1 153 ? -0.609 14.888 -12.772 1.00 85.06 153 VAL A C 1
ATOM 1206 O O . VAL A 1 153 ? -1.364 14.020 -13.214 1.00 85.06 153 VAL A O 1
ATOM 1209 N N . ARG A 1 154 ? 0.697 14.908 -13.059 1.00 86.56 154 ARG A N 1
ATOM 1210 C CA . ARG A 1 154 ? 1.326 13.921 -13.939 1.00 86.56 154 ARG A CA 1
ATOM 1211 C C . ARG A 1 154 ? 1.206 12.504 -13.372 1.00 86.56 154 ARG A C 1
ATOM 1213 O O . ARG A 1 154 ? 0.846 11.592 -14.114 1.00 86.56 154 ARG A O 1
ATOM 1220 N N . LYS A 1 155 ? 1.453 12.299 -12.070 1.00 86.06 155 LYS A N 1
ATOM 1221 C CA . LYS A 1 155 ? 1.293 10.972 -11.453 1.00 86.06 155 LYS A CA 1
ATOM 1222 C C . LYS A 1 155 ? -0.162 10.495 -11.479 1.00 86.06 155 LYS A C 1
ATOM 1224 O O . LYS A 1 155 ? -0.376 9.335 -11.815 1.00 86.06 155 LYS A O 1
ATOM 1229 N N . ILE A 1 156 ? -1.148 11.364 -11.227 1.00 83.12 156 ILE A N 1
ATOM 1230 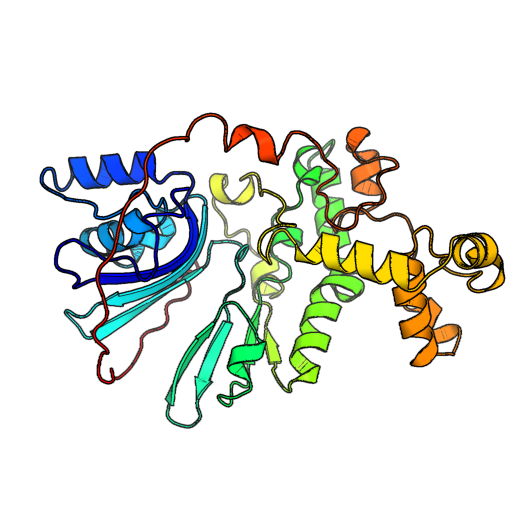C CA . ILE A 1 156 ? -2.576 11.012 -11.369 1.00 83.12 156 ILE A CA 1
ATOM 1231 C C . ILE A 1 156 ? -2.888 10.586 -12.813 1.00 83.12 156 ILE A C 1
ATOM 1233 O O . ILE A 1 156 ? -3.533 9.561 -13.033 1.00 83.12 156 ILE A O 1
ATOM 1237 N N . GLN A 1 157 ? -2.404 11.333 -13.812 1.00 78.94 157 GLN A N 1
ATOM 1238 C CA . GLN A 1 157 ? -2.624 11.014 -15.229 1.00 78.94 157 GLN A CA 1
ATOM 1239 C C . GLN A 1 157 ? -2.002 9.671 -15.633 1.00 78.94 157 GLN A C 1
ATOM 1241 O O . GLN A 1 157 ? -2.602 8.920 -16.405 1.00 78.94 157 GLN A O 1
ATOM 1246 N N . ASP A 1 158 ? -0.829 9.340 -15.094 1.00 83.75 158 ASP A N 1
ATOM 1247 C CA . ASP A 1 158 ? -0.112 8.099 -15.394 1.00 83.75 158 ASP A CA 1
ATOM 1248 C C . ASP A 1 158 ? -0.521 6.908 -14.511 1.00 83.75 158 ASP A C 1
ATOM 1250 O O . ASP A 1 158 ? -0.115 5.778 -14.788 1.00 83.75 158 ASP A O 1
ATOM 1254 N N . LEU A 1 159 ? -1.364 7.110 -13.494 1.00 81.56 159 LEU A N 1
ATOM 1255 C CA . LEU A 1 159 ? -1.696 6.098 -12.484 1.00 81.56 159 LEU A CA 1
ATOM 1256 C C . LEU A 1 159 ? -2.280 4.804 -13.074 1.00 81.56 159 LEU A C 1
ATOM 1258 O O . LEU A 1 159 ? -2.068 3.706 -12.555 1.00 81.56 159 LEU A O 1
ATOM 1262 N N . HIS A 1 160 ? -2.967 4.920 -14.213 1.00 73.12 160 HIS A N 1
ATOM 1263 C CA . HIS A 1 160 ? -3.518 3.801 -14.980 1.00 73.12 160 HIS A CA 1
ATOM 1264 C C . HIS A 1 160 ? -2.459 2.831 -15.531 1.00 73.12 160 HIS A C 1
ATOM 1266 O O . HIS A 1 160 ? -2.803 1.700 -15.865 1.00 73.12 160 HIS A O 1
ATOM 1272 N N . LYS A 1 161 ? -1.194 3.252 -15.632 1.00 77.81 161 LYS A N 1
ATOM 1273 C CA . LYS A 1 161 ? -0.066 2.428 -16.095 1.00 77.81 161 LYS A CA 1
ATOM 1274 C C . LYS A 1 161 ? 0.617 1.671 -14.951 1.00 77.81 161 LYS A C 1
ATOM 1276 O O . LYS A 1 161 ? 1.342 0.717 -15.216 1.00 77.81 161 LYS A O 1
ATOM 1281 N N . TYR A 1 162 ? 0.385 2.089 -13.705 1.00 84.00 162 TYR A N 1
ATOM 1282 C CA . TYR A 1 162 ? 1.111 1.626 -12.522 1.00 84.00 162 TYR A CA 1
ATOM 1283 C C . TYR A 1 162 ? 0.148 1.053 -11.473 1.00 84.00 162 TYR A C 1
ATOM 1285 O O . TYR A 1 162 ? -0.321 -0.079 -11.593 1.00 84.00 162 TYR A O 1
ATOM 1293 N N . ASP A 1 163 ? -0.177 1.836 -10.454 1.00 83.75 163 ASP A N 1
ATOM 1294 C CA . ASP A 1 163 ? -0.907 1.437 -9.257 1.00 83.75 163 ASP A CA 1
ATOM 1295 C C . ASP A 1 163 ? -2.330 0.964 -9.547 1.00 83.75 163 ASP A C 1
ATOM 1297 O O . ASP A 1 163 ? -2.733 -0.114 -9.103 1.00 83.75 163 ASP A O 1
ATOM 1301 N N . CYS A 1 164 ? -3.063 1.680 -10.405 1.00 78.00 164 CYS A N 1
ATOM 1302 C CA . CYS A 1 164 ? -4.392 1.242 -10.833 1.00 78.00 164 CYS A CA 1
ATOM 1303 C C . CYS A 1 164 ? -4.331 -0.050 -11.658 1.00 78.00 164 CYS A C 1
ATOM 1305 O O . CYS A 1 164 ? -5.221 -0.894 -11.532 1.00 78.00 164 CYS A O 1
ATOM 1307 N N . LEU A 1 165 ? -3.287 -0.241 -12.476 1.00 78.06 165 LEU A N 1
ATOM 1308 C CA . LEU A 1 165 ? -3.099 -1.479 -13.237 1.00 78.06 165 LEU A CA 1
ATOM 1309 C C . LEU A 1 165 ? -2.840 -2.657 -12.291 1.00 78.06 165 LEU A C 1
ATOM 1311 O O . LEU A 1 165 ? -3.503 -3.690 -12.407 1.00 78.06 165 LEU A O 1
ATOM 1315 N N . ARG A 1 166 ? -1.923 -2.486 -11.328 1.00 86.19 166 ARG A N 1
ATOM 1316 C CA . ARG A 1 166 ? -1.608 -3.479 -10.293 1.00 86.19 166 ARG A CA 1
ATOM 1317 C C . ARG A 1 166 ? -2.854 -3.834 -9.492 1.00 86.19 166 ARG A C 1
ATOM 1319 O O . ARG A 1 166 ? -3.202 -5.013 -9.425 1.00 86.19 166 ARG A O 1
ATOM 1326 N N . ALA A 1 167 ? -3.543 -2.846 -8.925 1.00 78.56 167 ALA A N 1
ATOM 1327 C CA . ALA A 1 167 ? -4.751 -3.061 -8.138 1.00 78.56 167 ALA A CA 1
ATOM 1328 C C . ALA A 1 167 ? -5.823 -3.774 -8.966 1.00 78.56 167 ALA A C 1
ATOM 1330 O O . ALA A 1 167 ? -6.296 -4.841 -8.583 1.00 78.56 167 ALA A O 1
ATOM 1331 N N . ASN A 1 168 ? -6.157 -3.263 -10.152 1.00 71.50 168 ASN A N 1
ATOM 1332 C CA . ASN A 1 168 ? -7.206 -3.853 -10.977 1.00 71.50 168 ASN A CA 1
ATOM 1333 C C . ASN A 1 168 ? -6.883 -5.296 -11.391 1.00 71.50 168 ASN A C 1
ATOM 1335 O O . ASN A 1 168 ? -7.709 -6.183 -11.204 1.00 71.50 168 ASN A O 1
ATOM 1339 N N . LYS A 1 169 ? -5.688 -5.568 -11.926 1.00 76.81 169 LYS A N 1
ATOM 1340 C CA . LYS A 1 169 ? -5.358 -6.911 -12.430 1.00 76.81 169 LYS A CA 1
ATOM 1341 C C . LYS A 1 169 ? -5.180 -7.926 -11.308 1.00 76.81 169 LYS A C 1
ATOM 1343 O O . LYS A 1 169 ? -5.665 -9.048 -11.445 1.00 76.81 169 LYS A O 1
ATOM 1348 N N . SER A 1 170 ? -4.543 -7.541 -10.201 1.00 83.38 170 SER A N 1
ATOM 1349 C CA . SER A 1 170 ? -4.363 -8.440 -9.054 1.00 83.38 170 SER A CA 1
ATOM 1350 C C . SER A 1 170 ? -5.695 -8.800 -8.395 1.00 83.38 170 SER A C 1
ATOM 1352 O O . SER A 1 170 ? -5.907 -9.963 -8.067 1.00 83.38 170 SER A O 1
ATOM 1354 N N . THR A 1 171 ? -6.625 -7.848 -8.273 1.00 72.94 171 THR A N 1
ATOM 1355 C CA . THR A 1 171 ? -7.958 -8.081 -7.690 1.00 72.94 171 THR A CA 1
ATOM 1356 C C . THR A 1 171 ? -8.862 -8.891 -8.630 1.00 72.94 171 THR A C 1
ATOM 1358 O O . THR A 1 171 ? -9.457 -9.895 -8.223 1.00 72.94 171 THR A O 1
ATOM 1361 N N . MET A 1 172 ? -8.883 -8.546 -9.922 1.00 69.56 172 MET A N 1
ATOM 1362 C CA . MET A 1 172 ? -9.715 -9.215 -10.931 1.00 69.56 172 MET A CA 1
ATOM 1363 C C . MET A 1 172 ? -9.270 -10.648 -11.228 1.00 69.56 172 MET A C 1
ATOM 1365 O O . MET A 1 172 ? -10.122 -11.487 -11.519 1.00 69.56 172 MET A O 1
ATOM 1369 N N . ALA A 1 173 ? -7.980 -10.975 -11.078 1.00 77.56 173 ALA A N 1
ATOM 1370 C CA . ALA A 1 173 ? -7.492 -12.358 -11.154 1.00 77.56 173 ALA A CA 1
ATOM 1371 C C . ALA A 1 173 ? -8.186 -13.291 -10.141 1.00 77.56 173 ALA A C 1
ATOM 1373 O O . ALA A 1 173 ? -8.232 -14.509 -10.327 1.00 77.56 173 ALA A O 1
ATOM 1374 N N . TRP A 1 174 ? -8.771 -12.716 -9.089 1.00 75.69 174 TRP A N 1
ATOM 1375 C CA . TRP A 1 174 ? -9.503 -13.427 -8.051 1.00 75.69 174 TRP A CA 1
ATOM 1376 C C . TRP A 1 174 ? -11.011 -13.141 -8.047 1.00 75.69 174 TRP A C 1
ATOM 1378 O O . TRP A 1 174 ? -11.704 -13.630 -7.156 1.00 75.69 174 TRP A O 1
ATOM 1388 N N . GLY A 1 175 ? -11.531 -12.416 -9.045 1.00 67.25 175 GLY A N 1
ATOM 1389 C CA . GLY A 1 175 ? -12.948 -12.052 -9.137 1.00 67.25 175 GLY A CA 1
ATOM 1390 C C . GLY A 1 175 ? -13.396 -11.046 -8.072 1.00 67.25 175 GLY A C 1
ATOM 1391 O O . GLY A 1 175 ? -14.565 -11.052 -7.690 1.00 67.25 175 GLY A O 1
ATOM 1392 N N . VAL A 1 176 ? -12.468 -10.224 -7.574 1.00 71.75 176 VAL A N 1
ATOM 1393 C CA . VAL A 1 176 ? -12.724 -9.177 -6.582 1.00 71.75 176 VAL A CA 1
ATOM 1394 C C . VAL A 1 176 ? -12.667 -7.813 -7.266 1.00 71.75 176 VAL A C 1
ATOM 1396 O O . VAL A 1 176 ? -11.709 -7.509 -7.970 1.00 71.75 176 VAL A O 1
ATOM 1399 N N . GLU A 1 177 ? -13.680 -6.980 -7.047 1.00 67.88 177 GLU A N 1
ATOM 1400 C CA . GLU A 1 177 ? -13.721 -5.591 -7.507 1.00 67.88 177 GLU A CA 1
ATOM 1401 C C . GLU A 1 177 ? -12.962 -4.684 -6.526 1.00 67.88 177 GLU A C 1
ATOM 1403 O O . GLU A 1 177 ? -13.335 -4.598 -5.359 1.00 67.88 177 GLU A O 1
ATOM 1408 N N . ALA A 1 178 ? -11.922 -3.977 -6.971 1.00 73.19 178 ALA A N 1
ATOM 1409 C CA . ALA A 1 178 ? -11.316 -2.900 -6.184 1.00 73.19 178 ALA A CA 1
ATOM 1410 C C . ALA A 1 178 ? -11.967 -1.549 -6.502 1.00 73.19 178 ALA A C 1
ATOM 1412 O O . ALA A 1 178 ? -12.066 -1.163 -7.667 1.00 73.19 178 ALA A O 1
ATOM 1413 N N . ARG A 1 179 ? -12.356 -0.808 -5.462 1.00 72.81 179 ARG A N 1
ATOM 1414 C CA . ARG A 1 179 ? -12.804 0.590 -5.549 1.00 72.81 179 ARG A CA 1
ATOM 1415 C C . ARG A 1 179 ? -11.768 1.507 -4.917 1.00 72.81 179 ARG A C 1
ATOM 1417 O O . ARG A 1 179 ? -11.175 1.140 -3.910 1.00 72.81 179 ARG A O 1
ATOM 1424 N N . VAL A 1 180 ? -11.569 2.688 -5.492 1.00 75.94 180 VAL A N 1
ATOM 1425 C CA . VAL A 1 180 ? -10.454 3.601 -5.180 1.00 75.94 180 VAL A CA 1
ATOM 1426 C C . VAL A 1 180 ? -10.989 4.996 -4.824 1.00 75.94 180 VAL A C 1
ATOM 1428 O O . VAL A 1 180 ? -11.050 5.866 -5.688 1.00 75.94 180 VAL A O 1
ATOM 1431 N N . PRO A 1 181 ? -11.444 5.221 -3.573 1.00 74.25 181 PRO A N 1
ATOM 1432 C CA . PRO A 1 181 ? -12.167 6.440 -3.196 1.00 74.25 181 PRO A CA 1
ATOM 1433 C C . PRO A 1 181 ? -11.381 7.742 -3.402 1.00 74.25 181 PRO A C 1
ATOM 1435 O O . PRO A 1 181 ? -11.979 8.759 -3.726 1.00 74.25 181 PRO A O 1
ATOM 1438 N N . PHE A 1 182 ? -10.050 7.709 -3.280 1.00 79.56 182 PHE A N 1
ATOM 1439 C CA . PHE A 1 182 ? -9.188 8.882 -3.486 1.00 79.56 182 PHE A CA 1
ATOM 1440 C C . PHE A 1 182 ? -9.155 9.380 -4.938 1.00 79.56 182 PHE A C 1
ATOM 1442 O O . PHE A 1 182 ? -8.756 10.511 -5.192 1.00 79.56 182 PHE A O 1
ATOM 1449 N N . LEU A 1 183 ? -9.582 8.547 -5.890 1.00 72.75 183 LEU A N 1
ATOM 1450 C CA . LEU A 1 183 ? -9.681 8.890 -7.310 1.00 72.75 183 LEU A CA 1
ATOM 1451 C C . LEU A 1 183 ? -11.117 9.214 -7.733 1.00 72.75 183 LEU A C 1
ATOM 1453 O O . LEU A 1 183 ? -11.396 9.348 -8.928 1.00 72.75 183 LEU A O 1
ATOM 1457 N N . ASP A 1 184 ? -12.041 9.314 -6.775 1.00 74.88 184 ASP A N 1
ATOM 1458 C CA . ASP A 1 184 ? -13.375 9.823 -7.049 1.00 74.88 184 ASP A CA 1
ATOM 1459 C C . ASP A 1 184 ? -13.302 11.284 -7.516 1.00 74.88 184 ASP A C 1
ATOM 1461 O O . ASP A 1 184 ? -12.546 12.096 -6.984 1.00 74.88 184 ASP A O 1
ATOM 1465 N N . LYS A 1 185 ? -14.097 11.636 -8.530 1.00 67.88 185 LYS A N 1
ATOM 1466 C CA . LYS A 1 185 ? -14.053 12.984 -9.110 1.00 67.88 185 LYS A CA 1
ATOM 1467 C C . LYS A 1 185 ? -14.472 14.057 -8.113 1.00 67.88 185 LYS A C 1
ATOM 1469 O O . LYS A 1 185 ? -13.839 15.104 -8.082 1.00 67.88 185 LYS A O 1
ATOM 1474 N N . ALA A 1 186 ? -15.492 13.794 -7.295 1.00 68.25 186 ALA A N 1
ATOM 1475 C CA . ALA A 1 186 ? -15.933 14.760 -6.296 1.00 68.25 186 ALA A CA 1
ATOM 1476 C C . ALA A 1 186 ? -14.859 14.945 -5.219 1.00 68.25 186 ALA A C 1
ATOM 1478 O O . ALA A 1 186 ? -14.639 16.061 -4.764 1.00 68.25 186 ALA A O 1
ATOM 1479 N N . PHE A 1 187 ? -14.137 13.878 -4.868 1.00 72.19 187 PHE A N 1
ATOM 1480 C CA . PHE A 1 187 ? -12.997 13.968 -3.957 1.00 72.19 187 PHE A CA 1
ATOM 1481 C C . PHE A 1 187 ? -11.852 14.824 -4.520 1.00 72.19 187 PHE A C 1
ATOM 1483 O O . PHE A 1 187 ? -11.294 15.649 -3.803 1.00 72.19 187 PHE A O 1
ATOM 1490 N N . LEU A 1 188 ? -11.525 14.672 -5.807 1.00 68.44 188 LEU A N 1
ATOM 1491 C CA . LEU A 1 188 ? -10.479 15.463 -6.470 1.00 68.44 188 LEU A CA 1
ATOM 1492 C C . LEU A 1 188 ? -10.848 16.947 -6.637 1.00 68.44 188 LEU A C 1
ATOM 1494 O O . LEU A 1 188 ? -9.962 17.785 -6.796 1.00 68.44 188 LEU A O 1
ATOM 1498 N N . GLU A 1 189 ? -12.140 17.277 -6.621 1.00 67.38 189 GLU A N 1
ATOM 1499 C CA . GLU A 1 189 ? -12.644 18.635 -6.843 1.00 67.38 189 GLU A CA 1
ATOM 1500 C C . GLU A 1 189 ? -12.703 19.500 -5.571 1.00 67.38 189 GLU A C 1
ATOM 1502 O O . GLU A 1 189 ? -12.867 20.717 -5.692 1.00 67.38 189 GLU A O 1
ATOM 1507 N N . VAL A 1 190 ? -12.534 18.939 -4.362 1.00 63.00 190 VAL A N 1
ATOM 1508 C CA . VAL A 1 190 ? -12.593 19.726 -3.113 1.00 63.00 190 VAL A CA 1
ATOM 1509 C C . VAL A 1 190 ? -11.448 19.413 -2.125 1.00 63.00 190 VAL A C 1
ATOM 1511 O O . VAL A 1 190 ? -11.130 18.254 -1.866 1.00 63.00 190 VAL A O 1
ATOM 1514 N N . PRO A 1 191 ? -10.795 20.443 -1.544 1.00 54.88 191 PRO A N 1
ATOM 1515 C CA . PRO A 1 191 ? -9.683 20.262 -0.612 1.00 54.88 191 PRO A CA 1
ATOM 1516 C C . PRO A 1 191 ? -10.193 19.894 0.793 1.00 54.88 191 PRO A C 1
ATOM 1518 O O . PRO A 1 191 ? -10.669 20.756 1.528 1.00 54.88 191 PRO A O 1
ATOM 1521 N N . TYR A 1 192 ? -10.090 18.618 1.180 1.00 62.09 192 TYR A N 1
ATOM 1522 C CA . TYR A 1 192 ? -10.676 18.103 2.431 1.00 62.09 192 TYR A CA 1
ATOM 1523 C C . TYR A 1 192 ? -9.733 18.003 3.643 1.00 62.09 192 TYR A C 1
ATOM 1525 O O . TYR A 1 192 ? -10.225 17.834 4.759 1.00 62.09 192 TYR A O 1
ATOM 1533 N N . LEU A 1 193 ? -8.405 18.074 3.477 1.00 58.81 193 LEU A N 1
ATOM 1534 C CA . LEU A 1 193 ? -7.487 17.729 4.573 1.00 58.81 193 LEU A CA 1
ATOM 1535 C C . LEU A 1 193 ? -6.899 18.949 5.306 1.00 58.81 193 LEU A C 1
ATOM 1537 O O . LEU A 1 193 ? -6.438 19.893 4.656 1.00 58.81 193 LEU A O 1
ATOM 1541 N N . PRO A 1 194 ? -6.850 18.919 6.654 1.00 50.47 194 PRO A N 1
ATOM 1542 C CA . PRO A 1 194 ? -6.078 19.868 7.449 1.00 50.47 194 PRO A CA 1
ATOM 1543 C C . PRO A 1 194 ? -4.608 19.906 7.016 1.00 50.47 194 PRO A C 1
ATOM 1545 O O . PRO A 1 194 ? -4.038 18.901 6.579 1.00 50.47 194 PRO A O 1
ATOM 1548 N N . LYS A 1 195 ? -3.974 21.074 7.153 1.00 47.94 195 LYS A N 1
ATOM 1549 C CA . LYS A 1 195 ? -2.615 21.336 6.656 1.00 47.94 195 LYS A CA 1
ATOM 1550 C C . LYS A 1 195 ? -1.595 20.358 7.259 1.00 47.94 195 LYS A C 1
ATOM 1552 O O . LYS A 1 195 ? -0.714 19.869 6.567 1.00 47.94 195 LYS A O 1
ATOM 1557 N N . GLU A 1 196 ? -1.747 20.047 8.533 1.00 44.12 196 GLU A N 1
ATOM 1558 C CA . GLU A 1 196 ? -0.948 19.101 9.306 1.00 44.12 196 GLU A CA 1
ATOM 1559 C C . GLU A 1 196 ? -1.024 17.655 8.787 1.00 44.12 196 GLU A C 1
ATOM 1561 O O . GLU A 1 196 ? -0.039 16.932 8.888 1.00 44.12 196 GLU A O 1
ATOM 1566 N N . VAL A 1 197 ? -2.140 17.252 8.166 1.00 47.84 197 VAL A N 1
ATOM 1567 C CA . VAL A 1 197 ? -2.294 15.928 7.535 1.00 47.84 197 VAL A CA 1
ATOM 1568 C C . VAL A 1 197 ? -1.725 15.938 6.115 1.00 47.84 197 VAL A C 1
ATOM 1570 O O . VAL A 1 197 ? -1.074 14.982 5.705 1.00 47.84 197 VAL A O 1
ATOM 1573 N N . LEU A 1 198 ? -1.927 17.038 5.382 1.00 51.88 198 LEU A N 1
ATOM 1574 C CA . LEU A 1 198 ? -1.499 17.190 3.989 1.00 51.88 198 LEU A CA 1
ATOM 1575 C C . LEU A 1 198 ? 0.031 17.203 3.817 1.00 51.88 198 LEU A C 1
ATOM 1577 O O . LEU A 1 198 ? 0.531 16.719 2.810 1.00 51.88 198 LEU A O 1
ATOM 1581 N N . TRP A 1 199 ? 0.776 17.761 4.779 1.00 51.09 199 TRP A N 1
ATOM 1582 C CA . TRP A 1 199 ? 2.239 17.932 4.681 1.00 51.09 199 TRP A CA 1
ATOM 1583 C C . TRP A 1 199 ? 3.043 16.994 5.584 1.00 51.09 199 TRP A C 1
ATOM 1585 O O . TRP A 1 199 ? 4.242 17.208 5.781 1.00 51.09 199 TRP A O 1
ATOM 1595 N N . ARG A 1 200 ? 2.399 15.976 6.161 1.00 51.91 200 ARG A N 1
ATOM 1596 C CA . ARG A 1 200 ? 3.075 14.994 7.007 1.00 51.91 200 ARG A CA 1
ATOM 1597 C C . ARG A 1 200 ? 4.050 14.163 6.168 1.00 51.91 200 ARG A C 1
ATOM 1599 O O . ARG A 1 200 ? 3.671 13.635 5.126 1.00 51.91 200 ARG A O 1
ATOM 1606 N N . GLN A 1 201 ? 5.293 14.037 6.633 1.00 39.19 201 GLN A N 1
ATOM 1607 C CA . GLN A 1 201 ? 6.301 13.199 5.982 1.00 39.19 201 GLN A CA 1
ATOM 1608 C C . GLN A 1 201 ? 5.859 11.734 6.020 1.00 39.19 201 GLN A C 1
ATOM 1610 O O . GLN A 1 201 ? 5.589 11.182 7.089 1.00 39.19 201 GLN A O 1
ATOM 1615 N N . LYS A 1 202 ? 5.759 11.117 4.841 1.00 47.62 202 LYS A N 1
ATOM 1616 C CA . LYS A 1 202 ? 5.443 9.697 4.697 1.00 47.62 202 LYS A CA 1
ATOM 1617 C C . LYS A 1 202 ? 6.742 8.913 4.548 1.00 47.62 202 LYS A C 1
ATOM 1619 O O . LYS A 1 202 ? 7.490 9.126 3.601 1.00 47.62 202 LYS A O 1
ATOM 1624 N N . GLU A 1 203 ? 6.984 7.995 5.475 1.00 48.44 203 GLU A N 1
ATOM 1625 C CA . GLU A 1 203 ? 8.104 7.058 5.413 1.00 48.44 203 GLU A CA 1
ATOM 1626 C C . GLU A 1 203 ? 7.855 5.988 4.338 1.00 48.44 203 GLU A C 1
ATOM 1628 O O . GLU A 1 203 ? 6.736 5.494 4.164 1.00 48.44 203 GLU A O 1
ATOM 1633 N N . GLN A 1 204 ? 8.891 5.651 3.568 1.00 45.00 204 GLN A N 1
ATOM 1634 C CA . GLN A 1 204 ? 8.775 4.696 2.472 1.00 45.00 204 GLN A CA 1
ATOM 1635 C C . GLN A 1 204 ? 8.828 3.253 2.988 1.00 45.00 204 GLN A C 1
ATOM 1637 O O . GLN A 1 204 ? 9.853 2.792 3.484 1.00 45.00 204 GLN A O 1
ATOM 1642 N N . PHE A 1 205 ? 7.751 2.490 2.786 1.00 52.50 205 PHE A N 1
ATOM 1643 C CA . PHE A 1 205 ? 7.703 1.081 3.178 1.00 52.50 205 PHE A CA 1
ATOM 1644 C C . PHE A 1 205 ? 8.072 0.158 2.027 1.00 52.50 205 PHE A C 1
ATOM 1646 O O . PHE A 1 205 ? 7.230 -0.334 1.281 1.00 52.50 205 PHE A O 1
ATOM 1653 N N . SER A 1 206 ? 9.352 -0.168 1.966 1.00 48.59 206 SER A N 1
ATOM 1654 C CA . SER A 1 206 ? 9.787 -1.440 1.393 1.00 48.59 206 SER A CA 1
ATOM 1655 C C . SER A 1 206 ? 9.669 -2.607 2.393 1.00 48.59 206 SER A C 1
ATOM 1657 O O . SER A 1 206 ? 9.981 -3.743 2.038 1.00 48.59 206 SER A O 1
ATOM 1659 N N . ASP A 1 207 ? 9.222 -2.343 3.630 1.00 50.06 207 ASP A N 1
ATOM 1660 C CA . ASP A 1 207 ? 9.343 -3.259 4.776 1.00 50.06 207 ASP A CA 1
ATOM 1661 C C . ASP A 1 207 ? 8.010 -3.791 5.332 1.00 50.06 207 ASP A C 1
ATOM 1663 O O . ASP A 1 207 ? 8.009 -4.761 6.087 1.00 50.06 207 ASP A O 1
ATOM 1667 N N . GLY A 1 208 ? 6.862 -3.244 4.910 1.00 50.56 208 GLY A N 1
ATOM 1668 C CA . GLY A 1 208 ? 5.538 -3.642 5.424 1.00 50.56 208 GLY A CA 1
ATOM 1669 C C . GLY A 1 208 ? 5.088 -5.067 5.056 1.00 50.56 208 GLY A C 1
ATOM 1670 O O . GLY A 1 208 ? 4.153 -5.592 5.650 1.00 50.56 208 GLY A O 1
ATOM 1671 N N . VAL A 1 209 ? 5.754 -5.707 4.089 1.00 54.78 209 VAL A N 1
ATOM 1672 C CA . VAL A 1 209 ? 5.519 -7.107 3.673 1.00 54.78 209 VAL A CA 1
ATOM 1673 C C . VAL A 1 209 ? 6.546 -8.092 4.256 1.00 54.78 209 VAL A C 1
ATOM 1675 O O . VAL A 1 209 ? 6.442 -9.295 4.025 1.00 54.78 209 VAL A O 1
ATOM 1678 N N . GLY A 1 210 ? 7.518 -7.594 5.031 1.00 52.50 210 GLY A N 1
ATOM 1679 C CA . GLY A 1 210 ? 8.576 -8.375 5.673 1.00 52.50 210 GLY A CA 1
ATOM 1680 C C . GLY A 1 210 ? 9.959 -8.186 5.039 1.00 52.50 210 GLY A C 1
ATOM 1681 O O . GLY A 1 210 ? 10.120 -8.246 3.818 1.00 52.50 210 GLY A O 1
ATOM 1682 N N . TYR A 1 211 ? 10.974 -8.023 5.896 1.00 56.38 211 TYR A N 1
ATOM 1683 C CA . TYR A 1 211 ? 12.361 -7.684 5.539 1.00 56.38 211 TYR A CA 1
ATOM 1684 C C . TYR A 1 211 ? 12.994 -8.591 4.468 1.00 56.38 211 TYR A C 1
ATOM 1686 O O . TYR A 1 211 ? 13.757 -8.113 3.632 1.00 56.38 211 TYR A O 1
ATOM 1694 N N . ASN A 1 212 ? 12.629 -9.877 4.444 1.00 69.94 212 ASN A N 1
ATOM 1695 C CA . ASN A 1 212 ? 13.234 -10.882 3.563 1.00 69.94 212 ASN A CA 1
ATOM 1696 C C . ASN A 1 212 ? 12.592 -10.980 2.173 1.00 69.94 212 ASN A C 1
ATOM 1698 O O . ASN A 1 212 ? 13.092 -11.726 1.334 1.00 69.94 212 ASN A O 1
ATOM 1702 N N . TRP A 1 213 ? 11.466 -10.307 1.918 1.00 70.31 213 TRP A N 1
ATOM 1703 C CA . TRP A 1 213 ? 10.721 -10.518 0.674 1.00 70.31 213 TRP A CA 1
ATOM 1704 C C . TRP A 1 213 ? 11.500 -10.031 -0.552 1.00 70.31 213 TRP A C 1
ATOM 1706 O O . TRP A 1 213 ? 11.719 -10.786 -1.499 1.00 70.31 213 TRP A O 1
ATOM 1716 N N . ILE A 1 214 ? 11.968 -8.782 -0.509 1.00 75.44 214 ILE A N 1
ATOM 1717 C CA . ILE A 1 214 ? 12.721 -8.169 -1.611 1.00 75.44 214 ILE A CA 1
ATOM 1718 C C . ILE A 1 214 ? 14.076 -8.854 -1.783 1.00 75.44 214 ILE A C 1
ATOM 1720 O O . ILE A 1 214 ? 14.469 -9.160 -2.907 1.00 75.44 214 ILE A O 1
ATOM 1724 N N . ASP A 1 215 ? 14.770 -9.142 -0.684 1.00 80.50 215 ASP A N 1
ATOM 1725 C CA . ASP A 1 215 ? 16.078 -9.796 -0.735 1.00 80.50 215 ASP A CA 1
ATOM 1726 C C . ASP A 1 215 ? 15.966 -11.231 -1.256 1.00 80.50 215 ASP A C 1
ATOM 1728 O O . ASP A 1 215 ? 16.768 -11.655 -2.088 1.00 80.50 215 ASP A O 1
ATOM 1732 N N . GLY A 1 216 ? 14.923 -11.958 -0.848 1.00 85.25 216 GLY A N 1
ATOM 1733 C CA . GLY A 1 216 ? 14.617 -13.286 -1.371 1.00 85.25 216 GLY A CA 1
ATOM 1734 C C . GLY A 1 216 ? 14.317 -13.260 -2.867 1.00 85.25 216 GLY A C 1
ATOM 1735 O O . GLY A 1 216 ? 14.785 -14.124 -3.608 1.00 85.25 216 GLY A O 1
ATOM 1736 N N . LEU A 1 217 ? 13.594 -12.243 -3.335 1.00 85.44 217 LEU A N 1
ATOM 1737 C CA . LEU A 1 217 ? 13.289 -12.094 -4.750 1.00 85.44 217 LEU A CA 1
ATOM 1738 C C . LEU A 1 217 ? 14.531 -11.716 -5.578 1.00 85.44 217 LEU A C 1
ATOM 1740 O O . LEU A 1 217 ? 14.752 -12.309 -6.636 1.00 85.44 217 LEU A O 1
ATOM 1744 N N . LYS A 1 218 ? 15.387 -10.819 -5.073 1.00 86.12 218 LYS A N 1
ATOM 1745 C CA . LYS A 1 218 ? 16.690 -10.506 -5.682 1.00 86.12 218 LYS A CA 1
ATOM 1746 C C . LYS A 1 218 ? 17.571 -11.751 -5.765 1.00 86.12 218 LYS A C 1
ATOM 1748 O O . LYS A 1 218 ? 18.082 -12.060 -6.836 1.00 86.12 218 LYS A O 1
ATOM 1753 N N . ALA A 1 219 ? 17.689 -12.504 -4.670 1.00 89.69 219 ALA A N 1
ATOM 1754 C CA . ALA A 1 219 ? 18.454 -13.749 -4.626 1.00 89.69 219 ALA A CA 1
ATOM 1755 C C . ALA A 1 219 ? 17.900 -14.806 -5.595 1.00 89.69 219 ALA A C 1
ATOM 1757 O O . ALA A 1 219 ? 18.661 -15.511 -6.259 1.00 89.69 219 ALA A O 1
ATOM 1758 N N . HIS A 1 220 ? 16.575 -14.899 -5.726 1.00 93.31 220 HIS A N 1
ATOM 1759 C CA . HIS A 1 220 ? 15.961 -15.798 -6.692 1.00 93.31 220 HIS A CA 1
ATOM 1760 C C . HIS A 1 220 ? 16.277 -15.374 -8.130 1.00 93.31 220 HIS A C 1
ATOM 1762 O O . HIS A 1 220 ? 16.757 -16.197 -8.907 1.00 93.31 220 HIS A O 1
ATOM 1768 N N . ALA A 1 221 ? 16.099 -14.099 -8.481 1.00 92.88 221 ALA A N 1
ATOM 1769 C CA . ALA A 1 221 ? 16.449 -13.597 -9.808 1.00 92.88 221 ALA A CA 1
ATOM 1770 C C . ALA A 1 221 ? 17.939 -13.798 -10.140 1.00 92.88 221 ALA A C 1
ATOM 1772 O O . ALA A 1 221 ? 18.268 -14.181 -11.263 1.00 92.88 221 ALA A O 1
ATOM 1773 N N . GLU A 1 222 ? 18.825 -13.619 -9.154 1.00 93.81 222 GLU A N 1
ATOM 1774 C CA . GLU A 1 222 ? 20.264 -13.889 -9.259 1.00 93.81 222 GLU A CA 1
ATOM 1775 C C . GLU A 1 222 ? 20.546 -15.349 -9.646 1.00 93.81 222 GLU A C 1
ATOM 1777 O O . GLU A 1 222 ? 21.398 -15.621 -10.490 1.00 93.81 222 GLU A O 1
ATOM 1782 N N . SER A 1 223 ? 19.783 -16.291 -9.080 1.00 96.06 223 SER A N 1
ATOM 1783 C CA . SER A 1 223 ? 19.887 -17.718 -9.410 1.00 96.06 223 SER A CA 1
ATOM 1784 C C . SER A 1 223 ? 19.305 -18.085 -10.782 1.00 96.06 223 SER A C 1
ATOM 1786 O O . SER A 1 223 ? 19.693 -19.098 -11.362 1.00 96.06 223 SER A O 1
ATOM 1788 N N . MET A 1 224 ? 18.390 -17.267 -11.316 1.00 96.75 224 MET A N 1
ATOM 1789 C CA . MET A 1 224 ? 17.673 -17.533 -12.569 1.00 96.75 224 MET A CA 1
ATOM 1790 C C . MET A 1 224 ? 18.322 -16.880 -13.797 1.00 96.75 224 MET A C 1
ATOM 1792 O O . MET A 1 224 ? 18.036 -17.290 -14.925 1.00 96.75 224 MET A O 1
ATOM 1796 N N . VAL A 1 225 ? 19.165 -15.860 -13.606 1.00 97.31 225 VAL A N 1
ATOM 1797 C CA . VAL A 1 225 ? 19.768 -15.076 -14.693 1.00 97.31 225 VAL A CA 1
ATOM 1798 C C . VAL A 1 225 ? 21.281 -14.979 -14.512 1.00 97.31 225 VAL A C 1
ATOM 1800 O O . VAL A 1 225 ? 21.789 -14.391 -13.563 1.00 97.31 225 VAL A O 1
ATOM 1803 N N . SER A 1 226 ? 22.025 -15.514 -15.475 1.00 97.50 226 SER A N 1
ATOM 1804 C CA . SER A 1 226 ? 23.487 -15.411 -15.518 1.00 97.50 226 SER A CA 1
ATOM 1805 C C . SER A 1 226 ? 23.970 -14.020 -15.947 1.00 97.50 226 SER A C 1
ATOM 1807 O O . SER A 1 226 ? 23.281 -13.295 -16.669 1.00 97.50 226 SER A O 1
ATOM 1809 N N . ASP A 1 227 ? 25.206 -13.667 -15.582 1.00 97.44 227 ASP A N 1
ATOM 1810 C CA . ASP A 1 227 ? 25.847 -12.422 -16.040 1.00 97.44 227 ASP A CA 1
ATOM 1811 C C . ASP A 1 227 ? 25.944 -12.355 -17.567 1.00 97.44 227 ASP A C 1
ATOM 1813 O O . ASP A 1 227 ? 25.721 -11.302 -18.160 1.00 97.44 227 ASP A O 1
ATOM 1817 N N . ALA A 1 228 ? 26.206 -13.491 -18.219 1.00 97.56 228 ALA A N 1
ATOM 1818 C CA . ALA A 1 228 ? 26.250 -13.580 -19.675 1.00 97.56 228 ALA A CA 1
ATOM 1819 C C . ALA A 1 228 ? 24.888 -13.247 -20.310 1.00 97.56 228 ALA A C 1
ATOM 1821 O O . ALA A 1 228 ? 24.831 -12.533 -21.310 1.00 97.56 228 ALA A O 1
ATOM 1822 N N . GLN A 1 229 ? 23.781 -13.713 -19.720 1.00 97.38 229 GLN A N 1
ATOM 1823 C CA . GLN A 1 229 ? 22.437 -13.360 -20.186 1.00 97.38 229 GLN A CA 1
ATOM 1824 C C . GLN A 1 229 ? 22.165 -11.863 -20.051 1.00 97.38 229 GLN A C 1
ATOM 1826 O O . GLN A 1 229 ? 21.636 -11.270 -20.991 1.00 97.38 229 GLN A O 1
ATOM 1831 N N . LEU A 1 230 ? 22.547 -11.255 -18.923 1.00 97.00 230 LEU A N 1
ATOM 1832 C CA . LEU A 1 230 ? 22.377 -9.818 -18.714 1.00 97.00 230 LEU A CA 1
ATOM 1833 C C . LEU A 1 230 ? 23.245 -8.996 -19.682 1.00 97.00 230 LEU A C 1
ATOM 1835 O O . LEU A 1 230 ? 22.759 -8.033 -20.264 1.00 97.00 230 LEU A O 1
ATOM 1839 N N . GLN A 1 231 ? 24.490 -9.408 -19.938 1.00 96.81 231 GLN A N 1
ATOM 1840 C CA . GLN A 1 231 ? 25.361 -8.763 -20.932 1.00 96.81 231 GLN A CA 1
ATOM 1841 C C . GLN A 1 231 ? 24.770 -8.811 -22.350 1.00 96.81 231 GLN A C 1
ATOM 1843 O O . GLN A 1 231 ? 24.924 -7.866 -23.117 1.00 96.81 231 GLN A O 1
ATOM 1848 N N . GLN A 1 232 ? 24.061 -9.890 -22.692 1.00 96.75 232 GLN A N 1
ATOM 1849 C CA . GLN A 1 232 ? 23.379 -10.053 -23.980 1.00 96.75 232 GLN A CA 1
ATOM 1850 C C . GLN A 1 232 ? 21.956 -9.464 -23.998 1.00 96.75 232 GLN A C 1
ATOM 1852 O O . GLN A 1 232 ? 21.257 -9.565 -25.011 1.00 96.75 232 GLN A O 1
ATOM 1857 N N . ALA A 1 233 ? 21.505 -8.827 -22.909 1.00 96.38 233 ALA A N 1
ATOM 1858 C CA . ALA A 1 233 ? 20.174 -8.231 -22.824 1.00 96.38 233 ALA A CA 1
ATOM 1859 C C . ALA A 1 233 ? 19.874 -7.229 -23.953 1.00 96.38 233 ALA A C 1
ATOM 1861 O O . ALA A 1 233 ? 18.778 -7.332 -24.496 1.00 96.38 233 ALA A O 1
ATOM 1862 N N . PRO A 1 234 ? 20.793 -6.338 -24.392 1.00 96.38 234 PRO A N 1
ATOM 1863 C CA . PRO A 1 234 ? 20.511 -5.409 -25.492 1.00 96.38 234 PRO A CA 1
ATOM 1864 C C . PRO A 1 234 ? 20.214 -6.097 -26.829 1.00 96.38 234 PRO A C 1
ATOM 1866 O O . PRO A 1 234 ? 19.479 -5.556 -27.648 1.00 96.38 234 PRO A O 1
ATOM 1869 N N . HIS A 1 235 ? 20.771 -7.291 -27.054 1.00 95.62 235 HIS A N 1
ATOM 1870 C CA . HIS A 1 235 ? 20.496 -8.069 -28.260 1.00 95.62 235 HIS A CA 1
ATOM 1871 C C . HIS A 1 235 ? 19.153 -8.801 -28.158 1.00 95.62 235 HIS A C 1
ATOM 1873 O O . HIS A 1 235 ? 18.414 -8.894 -29.134 1.00 95.62 235 HIS A O 1
ATOM 1879 N N . ARG A 1 236 ? 18.832 -9.356 -26.983 1.00 94.50 236 ARG A N 1
ATOM 1880 C CA . ARG A 1 236 ? 17.584 -10.104 -26.768 1.00 94.50 236 ARG A CA 1
ATOM 1881 C C . ARG A 1 236 ? 16.366 -9.186 -26.628 1.00 94.50 236 ARG A C 1
ATOM 1883 O O . ARG A 1 236 ? 15.309 -9.496 -27.161 1.00 94.50 236 ARG A O 1
ATOM 1890 N N . PHE A 1 237 ? 16.525 -8.082 -25.908 1.00 94.31 237 PHE A N 1
ATOM 1891 C CA . PHE A 1 237 ? 15.488 -7.119 -25.552 1.00 94.31 237 PHE A CA 1
ATOM 1892 C C . PHE A 1 237 ? 15.935 -5.712 -25.987 1.00 94.31 237 PHE A C 1
ATOM 1894 O O . PHE A 1 237 ? 16.378 -4.930 -25.147 1.00 94.31 237 PHE A O 1
ATOM 1901 N N . PRO A 1 238 ? 15.877 -5.385 -27.290 1.00 90.44 238 PRO A N 1
ATOM 1902 C CA . PRO A 1 238 ? 16.350 -4.091 -27.790 1.00 90.44 238 PRO A CA 1
ATOM 1903 C C . PRO A 1 238 ? 15.489 -2.913 -27.308 1.00 90.44 238 PRO A C 1
ATOM 1905 O O . PRO A 1 238 ? 16.005 -1.816 -27.112 1.00 90.44 238 PRO A O 1
ATOM 1908 N N . ASP A 1 239 ? 14.193 -3.144 -27.085 1.00 87.44 239 ASP A N 1
ATOM 1909 C CA . ASP A 1 239 ? 13.267 -2.159 -26.526 1.00 87.44 239 ASP A CA 1
ATOM 1910 C C . ASP A 1 239 ? 13.136 -2.374 -25.010 1.00 87.44 239 ASP A C 1
ATOM 1912 O O . ASP A 1 239 ? 12.856 -3.493 -24.561 1.00 87.44 239 ASP A O 1
ATOM 1916 N N . ASN A 1 240 ? 13.302 -1.308 -24.216 1.00 88.44 240 ASN A N 1
ATOM 1917 C CA . ASN A 1 240 ? 13.287 -1.353 -22.746 1.00 88.44 240 ASN A CA 1
ATOM 1918 C C . ASN A 1 240 ? 14.231 -2.423 -22.171 1.00 88.44 240 ASN A C 1
ATOM 1920 O O . ASN A 1 240 ? 13.812 -3.303 -21.413 1.00 88.44 240 ASN A O 1
ATOM 1924 N N . THR A 1 241 ? 15.506 -2.355 -22.562 1.00 93.06 241 THR A N 1
ATOM 1925 C CA . THR A 1 241 ? 16.543 -3.303 -22.150 1.00 93.06 241 THR A CA 1
ATOM 1926 C C . THR A 1 241 ? 16.642 -3.404 -20.623 1.00 93.06 241 THR A C 1
ATOM 1928 O O . THR A 1 241 ? 16.918 -2.399 -19.960 1.00 93.06 241 THR A O 1
ATOM 1931 N N . PRO A 1 242 ? 16.474 -4.603 -20.038 1.00 92.50 242 PRO A N 1
ATOM 1932 C CA . PRO A 1 242 ? 16.670 -4.807 -18.610 1.00 92.50 242 PRO A CA 1
ATOM 1933 C C . PRO A 1 242 ? 18.109 -4.509 -18.181 1.00 92.50 242 PRO A C 1
ATOM 1935 O O . PRO A 1 242 ? 19.055 -5.010 -18.786 1.00 92.50 242 PRO A O 1
ATOM 1938 N N . ARG A 1 243 ? 18.264 -3.725 -17.110 1.00 90.44 243 ARG A N 1
ATOM 1939 C CA . ARG A 1 243 ? 19.571 -3.338 -16.544 1.00 90.44 243 ARG A CA 1
ATOM 1940 C C . ARG A 1 243 ? 19.971 -4.147 -15.310 1.00 90.44 243 ARG A C 1
ATOM 1942 O O . ARG A 1 243 ? 21.130 -4.133 -14.913 1.00 90.44 243 ARG A O 1
ATOM 1949 N N . THR A 1 244 ? 19.029 -4.893 -14.739 1.00 90.62 244 THR A N 1
ATOM 1950 C CA . THR A 1 244 ? 19.244 -5.779 -13.590 1.00 90.62 244 THR A CA 1
ATOM 1951 C C . THR A 1 244 ? 18.780 -7.196 -13.917 1.00 90.62 244 THR A C 1
ATOM 1953 O O . THR A 1 244 ? 17.928 -7.402 -14.789 1.00 90.62 244 THR A O 1
ATOM 1956 N N . LYS A 1 245 ? 19.314 -8.192 -13.200 1.00 93.94 245 LYS A N 1
ATOM 1957 C CA . LYS A 1 245 ? 18.885 -9.595 -13.325 1.00 93.94 245 LYS A CA 1
ATOM 1958 C C . LYS A 1 245 ? 17.416 -9.789 -12.962 1.00 93.94 245 LYS A C 1
ATOM 1960 O O . LYS A 1 245 ? 16.716 -10.532 -13.641 1.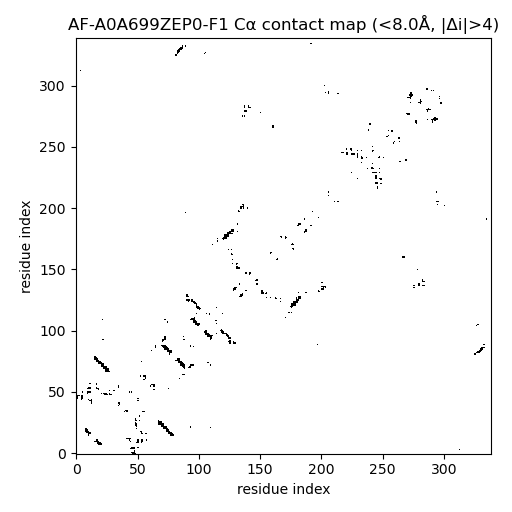00 93.94 245 LYS A O 1
ATOM 1965 N N . GLU A 1 246 ? 16.930 -9.056 -11.964 1.00 92.56 246 GLU A N 1
ATOM 1966 C CA . GLU A 1 246 ? 15.514 -9.030 -11.589 1.00 92.56 246 GLU A CA 1
ATOM 1967 C C . GLU A 1 246 ? 14.625 -8.557 -12.748 1.00 92.56 246 GLU A C 1
ATOM 1969 O O . GLU A 1 246 ? 13.715 -9.273 -13.167 1.00 92.56 246 GLU A O 1
ATOM 1974 N N . ALA A 1 247 ? 14.946 -7.407 -13.353 1.00 91.69 247 ALA A N 1
ATOM 1975 C CA . ALA A 1 247 ? 14.208 -6.900 -14.507 1.00 91.69 247 ALA A CA 1
ATOM 1976 C C . ALA A 1 247 ? 14.287 -7.860 -15.707 1.00 91.69 247 ALA A C 1
ATOM 1978 O O . ALA A 1 247 ? 13.303 -8.048 -16.424 1.00 91.69 247 ALA A O 1
ATOM 1979 N N . TYR A 1 248 ? 15.443 -8.499 -15.923 1.00 95.56 248 TYR A N 1
ATOM 1980 C CA . TYR A 1 248 ? 15.632 -9.483 -16.990 1.00 95.56 248 TYR A CA 1
ATOM 1981 C C . TYR A 1 248 ? 14.746 -10.714 -16.786 1.00 95.56 248 TYR A C 1
ATOM 1983 O O . TYR A 1 248 ? 14.148 -11.235 -17.736 1.00 95.56 248 TYR A O 1
ATOM 1991 N N . TRP A 1 249 ? 14.654 -11.181 -15.544 1.00 96.12 249 TRP A N 1
ATOM 1992 C CA . TRP A 1 249 ? 13.825 -12.312 -15.166 1.00 96.12 249 TRP A CA 1
ATOM 1993 C C . TRP A 1 249 ? 12.340 -12.004 -15.384 1.00 96.12 249 TRP A C 1
ATOM 1995 O O . TRP A 1 249 ? 11.666 -12.751 -16.097 1.00 96.12 249 TRP A O 1
ATOM 2005 N N . TYR A 1 250 ? 11.850 -10.853 -14.910 1.00 94.88 250 TYR A N 1
ATOM 2006 C CA . TYR A 1 250 ? 10.478 -10.407 -15.176 1.00 94.88 250 TYR A CA 1
ATOM 2007 C C . TYR A 1 250 ? 10.185 -10.253 -16.665 1.00 94.88 250 TYR A C 1
ATOM 2009 O O . TYR A 1 250 ? 9.151 -10.721 -17.138 1.00 94.88 250 TYR A O 1
ATOM 2017 N N . ARG A 1 251 ? 11.103 -9.649 -17.428 1.00 94.81 251 ARG A N 1
ATOM 2018 C CA . ARG A 1 251 ? 10.951 -9.493 -18.879 1.00 94.81 251 ARG A CA 1
ATOM 2019 C C . ARG A 1 251 ? 10.891 -10.845 -19.593 1.00 94.81 251 ARG A C 1
ATOM 2021 O O . ARG A 1 251 ? 10.115 -11.005 -20.530 1.00 94.81 251 ARG A O 1
ATOM 2028 N N . THR A 1 252 ? 11.652 -11.832 -19.119 1.00 95.81 252 THR A N 1
ATOM 2029 C CA . THR A 1 252 ? 11.595 -13.209 -19.631 1.00 95.81 252 THR A CA 1
ATOM 2030 C C . THR A 1 252 ? 10.234 -13.855 -19.365 1.00 95.81 252 THR A C 1
ATOM 2032 O O . THR A 1 252 ? 9.676 -14.470 -20.271 1.00 95.81 252 THR A O 1
ATOM 2035 N N . ILE A 1 253 ? 9.676 -13.690 -18.162 1.00 95.69 253 ILE A N 1
ATOM 2036 C CA . ILE A 1 253 ? 8.326 -14.175 -17.833 1.00 95.69 253 ILE A CA 1
ATOM 2037 C C . ILE A 1 253 ? 7.285 -13.463 -18.704 1.00 95.69 253 ILE A C 1
ATOM 2039 O O . ILE A 1 253 ? 6.435 -14.120 -19.302 1.00 95.69 253 ILE A O 1
ATOM 2043 N N . PHE A 1 254 ? 7.380 -12.138 -18.833 1.00 93.75 254 PHE A N 1
ATOM 2044 C CA . PHE A 1 254 ? 6.472 -11.340 -19.652 1.00 93.75 254 PHE A CA 1
ATOM 2045 C C . PHE A 1 254 ? 6.428 -11.835 -21.101 1.00 93.75 254 PHE A C 1
ATOM 2047 O O . PHE A 1 254 ? 5.351 -12.167 -21.585 1.00 93.75 254 PHE A O 1
ATOM 2054 N N . GLU A 1 255 ? 7.575 -11.971 -21.775 1.00 93.62 255 GLU A N 1
ATOM 2055 C CA . GLU A 1 255 ? 7.611 -12.432 -23.172 1.00 93.62 255 GLU A CA 1
ATOM 2056 C C . GLU A 1 255 ? 7.192 -13.898 -23.343 1.00 93.62 255 GLU A C 1
ATOM 2058 O O . GLU A 1 255 ? 6.721 -14.272 -24.415 1.00 93.62 255 GLU A O 1
ATOM 2063 N N . SER A 1 256 ? 7.292 -14.727 -22.294 1.00 94.94 256 SER A N 1
ATOM 2064 C CA . SER A 1 256 ? 6.763 -16.098 -22.338 1.00 94.94 256 SER A CA 1
ATOM 2065 C C . SER A 1 256 ? 5.232 -16.141 -22.447 1.00 94.94 256 SER A C 1
ATOM 2067 O O . SER A 1 256 ? 4.682 -17.069 -23.039 1.00 94.94 256 SER A O 1
ATOM 2069 N N . HIS A 1 257 ? 4.547 -15.117 -21.926 1.00 91.19 257 HIS A N 1
ATOM 2070 C CA . HIS A 1 257 ? 3.094 -14.962 -22.019 1.00 91.19 257 HIS A CA 1
ATOM 2071 C C . HIS A 1 257 ? 2.667 -14.034 -23.165 1.00 91.19 257 HIS A C 1
ATOM 2073 O O . HIS A 1 257 ? 1.620 -14.251 -23.775 1.00 91.19 257 HIS A O 1
ATOM 2079 N N . PHE A 1 258 ? 3.478 -13.020 -23.470 1.00 90.19 258 PHE A N 1
ATOM 2080 C CA . PHE A 1 258 ? 3.196 -11.961 -24.437 1.00 90.19 258 PHE A CA 1
ATOM 2081 C C . PHE A 1 258 ? 4.377 -11.785 -25.407 1.00 90.19 258 PHE A C 1
ATOM 2083 O O . PHE A 1 258 ? 5.124 -10.811 -25.311 1.00 90.19 258 PHE A O 1
ATOM 2090 N N . PRO A 1 259 ? 4.580 -12.721 -26.352 1.00 88.00 259 PRO A N 1
ATOM 2091 C CA . PRO A 1 259 ? 5.768 -12.735 -27.210 1.00 88.00 259 PRO A CA 1
ATOM 2092 C C . PRO A 1 259 ? 5.765 -11.642 -28.291 1.00 88.00 259 PRO A C 1
ATOM 2094 O O . PRO A 1 259 ? 6.745 -11.480 -29.016 1.00 88.00 259 PRO A O 1
ATOM 2097 N N . GLN A 1 260 ? 4.660 -10.915 -28.469 1.00 86.44 260 GLN A N 1
ATOM 2098 C CA . GLN A 1 260 ? 4.553 -9.882 -29.493 1.00 86.44 260 GLN A CA 1
ATOM 2099 C C . GLN A 1 260 ? 5.225 -8.586 -29.035 1.00 86.44 260 GLN A C 1
ATOM 2101 O O . GLN A 1 260 ? 4.934 -8.081 -27.953 1.00 86.44 260 GLN A O 1
ATOM 2106 N N . ARG A 1 261 ? 6.023 -7.970 -29.917 1.00 84.44 261 ARG A N 1
ATOM 2107 C CA . ARG A 1 261 ? 6.650 -6.656 -29.674 1.00 84.44 261 ARG A CA 1
ATOM 2108 C C . ARG A 1 261 ? 5.645 -5.590 -29.227 1.00 84.44 261 ARG A C 1
ATOM 2110 O O . ARG A 1 261 ? 5.897 -4.882 -28.263 1.00 84.44 261 ARG A O 1
ATOM 2117 N N . ALA A 1 262 ? 4.464 -5.576 -29.847 1.00 82.00 262 ALA A N 1
ATOM 2118 C CA . ALA A 1 262 ? 3.389 -4.651 -29.498 1.00 82.00 262 ALA A CA 1
ATOM 2119 C C . ALA A 1 262 ? 2.949 -4.744 -28.025 1.00 82.00 262 ALA A C 1
ATOM 2121 O O . ALA A 1 262 ? 2.468 -3.759 -27.481 1.00 82.00 262 ALA A O 1
ATOM 2122 N N . ALA A 1 263 ? 3.104 -5.900 -27.366 1.00 83.25 263 ALA A N 1
ATOM 2123 C CA . ALA A 1 263 ? 2.823 -6.023 -25.938 1.00 83.25 263 ALA A CA 1
ATOM 2124 C C . ALA A 1 263 ? 3.905 -5.334 -25.096 1.00 83.25 263 ALA A C 1
ATOM 2126 O O . ALA A 1 263 ? 3.577 -4.632 -24.141 1.00 83.25 263 ALA A O 1
ATOM 2127 N N . ALA A 1 264 ? 5.179 -5.480 -25.470 1.00 84.31 264 ALA A N 1
ATOM 2128 C CA . ALA A 1 264 ? 6.282 -4.793 -24.803 1.00 84.31 264 ALA A CA 1
ATOM 2129 C C . ALA A 1 264 ? 6.161 -3.263 -24.924 1.00 84.31 264 ALA A C 1
ATOM 2131 O O . ALA A 1 264 ? 6.430 -2.564 -23.951 1.0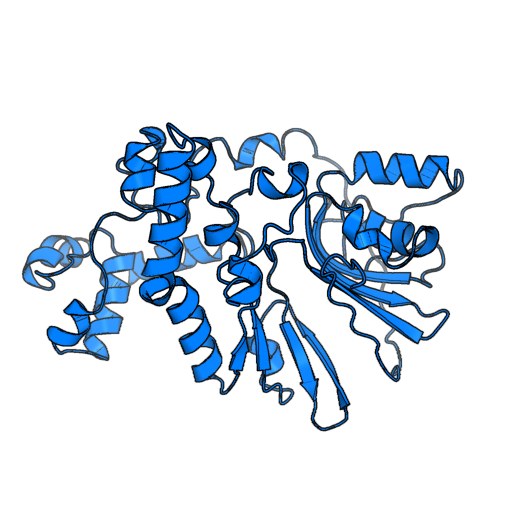0 84.31 264 ALA A O 1
ATOM 2132 N N . ASP A 1 265 ?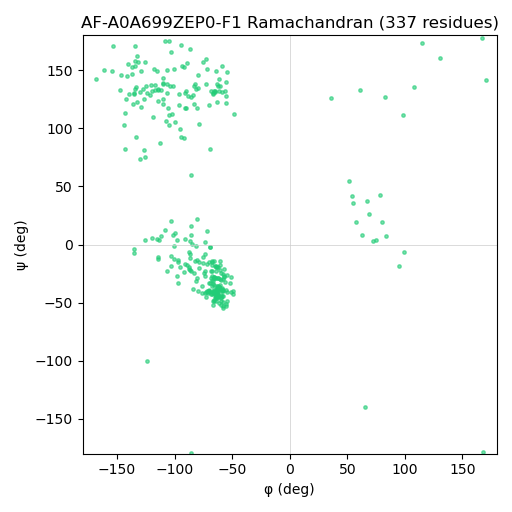 5.662 -2.757 -26.057 1.00 84.44 265 ASP A N 1
ATOM 2133 C CA . ASP A 1 265 ? 5.431 -1.321 -26.288 1.00 84.44 265 ASP A CA 1
ATOM 2134 C C . ASP A 1 265 ? 4.373 -0.714 -25.345 1.00 84.44 265 ASP A C 1
ATOM 2136 O O . ASP A 1 265 ? 4.335 0.500 -25.144 1.00 84.44 265 ASP A O 1
ATOM 2140 N N . THR A 1 266 ? 3.516 -1.542 -24.736 1.00 83.19 266 THR A N 1
ATOM 2141 C CA . THR A 1 266 ? 2.541 -1.077 -23.732 1.00 83.19 266 THR A CA 1
ATOM 2142 C C . THR A 1 266 ? 3.156 -0.844 -22.354 1.00 83.19 266 THR A C 1
ATOM 2144 O O . THR A 1 266 ? 2.526 -0.205 -21.510 1.00 83.19 266 THR A O 1
ATOM 2147 N N . VAL A 1 267 ? 4.372 -1.347 -22.111 1.00 87.00 267 VAL A N 1
ATOM 2148 C CA . VAL A 1 267 ? 5.074 -1.207 -20.833 1.00 87.00 267 VAL A CA 1
ATOM 2149 C C . VAL A 1 267 ? 5.908 0.077 -20.866 1.00 87.00 267 VAL A C 1
ATOM 2151 O O . VAL A 1 267 ? 6.834 0.176 -21.677 1.00 87.00 267 VAL A O 1
ATOM 2154 N N . PRO A 1 268 ? 5.631 1.068 -19.997 1.00 84.31 268 PRO A N 1
ATOM 2155 C CA . PRO A 1 268 ? 6.409 2.299 -19.958 1.00 84.31 268 PRO A CA 1
ATOM 2156 C C . PRO A 1 268 ? 7.887 2.019 -19.671 1.00 84.31 268 PRO A C 1
ATOM 2158 O O . PRO A 1 268 ? 8.223 1.289 -18.739 1.00 84.31 268 PRO A O 1
ATOM 2161 N N . GLY A 1 269 ? 8.764 2.617 -20.474 1.00 80.62 269 GLY A N 1
ATOM 2162 C CA . GLY A 1 269 ? 10.212 2.559 -20.298 1.00 80.62 269 GLY A CA 1
ATOM 2163 C C . GLY A 1 269 ? 10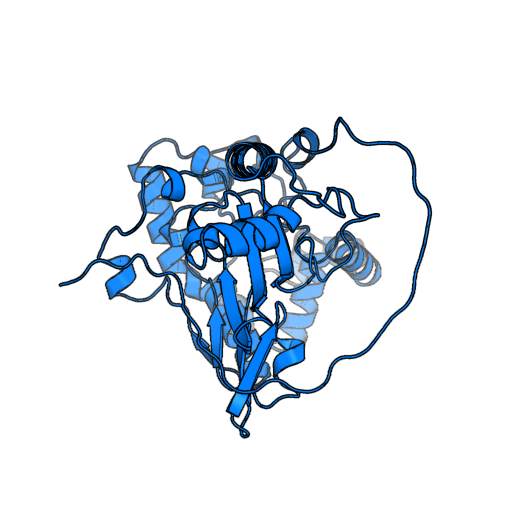.777 3.743 -19.519 1.00 80.62 269 GLY A C 1
ATOM 2164 O O . GLY A 1 269 ? 10.099 4.745 -19.299 1.00 80.62 269 GLY A O 1
ATOM 2165 N N . GLY A 1 270 ? 12.062 3.652 -19.175 1.00 75.56 270 GLY A N 1
ATOM 2166 C CA . GLY A 1 270 ? 12.829 4.745 -18.579 1.00 75.56 270 GLY A CA 1
ATOM 2167 C C . GLY A 1 270 ? 13.299 4.473 -17.147 1.00 75.56 270 GLY A C 1
ATOM 2168 O O . GLY A 1 270 ? 12.978 3.441 -16.556 1.00 75.56 270 GLY A O 1
ATOM 2169 N N . PRO A 1 271 ? 14.122 5.373 -16.585 1.00 66.44 271 PRO A N 1
ATOM 2170 C CA . PRO A 1 271 ? 14.598 5.243 -15.218 1.00 66.44 271 PRO A CA 1
ATOM 2171 C C . PRO A 1 271 ? 13.452 5.446 -14.221 1.00 66.44 271 PRO A C 1
ATOM 2173 O O . PRO A 1 271 ? 12.700 6.416 -14.307 1.00 66.44 271 PRO A O 1
ATOM 2176 N N . SER A 1 272 ? 13.355 4.535 -13.256 1.00 66.19 272 SER A N 1
ATOM 2177 C CA . SER A 1 272 ? 12.450 4.626 -12.114 1.00 66.19 272 SER A CA 1
ATOM 2178 C C . SER A 1 272 ? 13.157 4.099 -10.870 1.00 66.19 272 SER A C 1
ATOM 2180 O O . SER A 1 272 ? 13.961 3.169 -10.950 1.00 66.19 272 SER A O 1
ATOM 2182 N N . VAL A 1 273 ? 12.857 4.715 -9.733 1.00 63.75 273 VAL A N 1
ATOM 2183 C CA . VAL A 1 273 ? 13.336 4.335 -8.400 1.00 63.75 273 VAL A CA 1
ATOM 2184 C C . VAL A 1 273 ? 12.115 4.394 -7.504 1.00 63.75 273 VAL A C 1
ATOM 2186 O O . VAL A 1 273 ? 11.471 5.430 -7.521 1.00 63.75 273 VAL A O 1
ATOM 2189 N N . ALA A 1 274 ? 11.775 3.379 -6.704 1.00 55.59 274 ALA A N 1
ATOM 2190 C CA . ALA A 1 274 ? 10.823 3.578 -5.596 1.00 55.59 274 ALA A CA 1
ATOM 2191 C C . ALA A 1 274 ? 9.443 4.206 -5.948 1.00 55.59 274 ALA A C 1
ATOM 2193 O O . ALA A 1 274 ? 8.985 5.099 -5.243 1.00 55.59 274 ALA A O 1
ATOM 2194 N N . CYS A 1 275 ? 8.792 3.828 -7.057 1.00 57.06 275 CYS A N 1
ATOM 2195 C CA . CYS A 1 275 ? 7.567 4.502 -7.570 1.00 57.06 275 CYS A CA 1
ATOM 2196 C C . CYS A 1 275 ? 7.757 5.984 -7.981 1.00 57.06 275 CYS A C 1
ATOM 2198 O O . CYS A 1 275 ? 6.798 6.696 -8.302 1.00 57.06 275 CYS A O 1
ATOM 2200 N N . SER A 1 276 ? 9.011 6.427 -7.998 1.00 61.44 276 SER A N 1
ATOM 2201 C CA . SER A 1 276 ? 9.486 7.748 -8.378 1.00 61.44 276 SER A CA 1
ATOM 2202 C C . SER A 1 276 ? 9.889 7.771 -9.846 1.00 61.44 276 SER A C 1
ATOM 2204 O O . SER A 1 276 ? 10.257 6.763 -10.465 1.00 61.44 276 SER A O 1
ATOM 2206 N N . THR A 1 277 ? 9.798 8.965 -10.403 1.00 65.44 277 THR A N 1
ATOM 2207 C CA . THR A 1 277 ? 9.964 9.263 -11.824 1.00 65.44 277 THR A CA 1
ATOM 2208 C C . THR A 1 277 ? 11.321 9.925 -12.059 1.00 65.44 277 THR A C 1
ATOM 2210 O O . THR A 1 277 ? 12.028 10.229 -11.094 1.00 65.44 277 THR A O 1
ATOM 2213 N N . PRO A 1 278 ? 11.717 10.195 -13.315 1.00 71.31 278 PRO A N 1
ATOM 2214 C CA . PRO A 1 278 ? 12.917 10.987 -13.593 1.00 71.31 278 PRO A CA 1
ATOM 2215 C C . PRO A 1 278 ? 12.947 12.325 -12.830 1.00 71.31 278 PRO A C 1
ATOM 2217 O O . PRO A 1 278 ? 14.024 12.801 -12.477 1.00 71.31 278 PRO A O 1
ATOM 2220 N N . THR A 1 279 ? 11.773 12.884 -12.509 1.00 77.12 279 THR A N 1
ATOM 2221 C CA . THR A 1 279 ? 11.593 14.080 -11.677 1.00 77.12 279 THR A CA 1
ATOM 2222 C C . THR A 1 279 ? 12.251 13.944 -10.301 1.00 77.12 279 THR A C 1
ATOM 2224 O O . THR A 1 279 ? 12.893 14.879 -9.838 1.00 77.12 279 THR A O 1
ATOM 2227 N N . ALA A 1 280 ? 12.179 12.773 -9.663 1.00 74.88 280 ALA A N 1
ATOM 2228 C CA . ALA A 1 280 ? 12.793 12.556 -8.353 1.00 74.88 280 ALA A CA 1
ATOM 2229 C C . ALA A 1 280 ? 14.321 12.653 -8.396 1.00 74.88 280 ALA A C 1
ATOM 2231 O O . ALA A 1 280 ? 14.924 13.288 -7.535 1.00 74.88 280 ALA A O 1
ATOM 2232 N N . ALA A 1 281 ? 14.942 12.098 -9.441 1.00 73.00 281 ALA A N 1
ATOM 2233 C CA . ALA A 1 281 ? 16.378 12.241 -9.671 1.00 73.00 281 ALA A CA 1
ATOM 2234 C C . ALA A 1 281 ? 16.777 13.686 -10.029 1.00 73.00 281 ALA A C 1
ATOM 2236 O O . ALA A 1 281 ? 17.910 14.086 -9.773 1.00 73.00 281 ALA A O 1
ATOM 2237 N N . ALA A 1 282 ? 15.862 14.467 -10.616 1.00 80.56 282 ALA A N 1
ATOM 2238 C CA . ALA A 1 282 ? 16.079 15.883 -10.904 1.00 80.56 282 ALA A CA 1
ATOM 2239 C C . ALA A 1 282 ? 15.958 16.770 -9.651 1.00 80.56 282 ALA A C 1
ATOM 2241 O O . ALA A 1 282 ? 16.684 17.755 -9.531 1.00 80.56 282 ALA A O 1
ATOM 2242 N N . TRP A 1 283 ? 15.057 16.435 -8.725 1.00 82.31 283 TRP A N 1
ATOM 2243 C CA . TRP A 1 283 ? 14.839 17.191 -7.487 1.00 82.31 283 TRP A CA 1
ATOM 2244 C C . TRP A 1 283 ? 15.823 16.822 -6.374 1.00 82.31 283 TRP A C 1
ATOM 2246 O O . TRP A 1 283 ? 16.102 17.650 -5.508 1.00 82.31 283 TRP A O 1
ATOM 2256 N N . ASP A 1 284 ? 16.387 15.613 -6.401 1.00 76.50 284 ASP A N 1
ATOM 2257 C CA . ASP A 1 284 ? 17.389 15.187 -5.432 1.00 76.50 284 ASP A CA 1
ATOM 2258 C C . ASP A 1 284 ? 18.469 14.303 -6.076 1.00 76.50 284 ASP A C 1
ATOM 2260 O O . ASP A 1 284 ? 18.247 13.155 -6.468 1.00 76.50 284 ASP A O 1
ATOM 2264 N N . ALA A 1 285 ? 19.691 14.839 -6.128 1.00 75.81 285 ALA A N 1
ATOM 2265 C CA . ALA A 1 285 ? 20.852 14.153 -6.683 1.00 75.81 285 ALA A CA 1
ATOM 2266 C C . ALA A 1 285 ? 21.193 12.844 -5.945 1.00 75.81 285 ALA A C 1
ATOM 2268 O O . ALA A 1 285 ? 21.814 11.964 -6.539 1.00 75.81 285 ALA A O 1
ATOM 2269 N N . ALA A 1 286 ? 20.765 12.667 -4.687 1.00 71.75 286 ALA A N 1
ATOM 2270 C CA . ALA A 1 286 ? 20.959 11.422 -3.941 1.00 71.75 286 ALA A CA 1
ATOM 2271 C C . ALA A 1 286 ? 20.155 10.236 -4.509 1.00 71.75 286 ALA A C 1
ATOM 2273 O O . ALA A 1 286 ? 20.443 9.083 -4.164 1.00 71.75 286 ALA A O 1
ATOM 2274 N N . TRP A 1 287 ? 19.170 10.513 -5.370 1.00 67.06 287 TRP A N 1
ATOM 2275 C CA . TRP A 1 287 ? 18.346 9.528 -6.074 1.00 67.06 287 TRP A CA 1
ATOM 2276 C C . TRP A 1 287 ? 18.847 9.243 -7.494 1.00 67.06 287 TRP A C 1
ATOM 2278 O O . TRP A 1 287 ? 18.450 8.249 -8.107 1.00 67.06 287 TRP A O 1
ATOM 2288 N N . ALA A 1 288 ? 19.746 10.075 -8.025 1.00 68.81 288 ALA A N 1
ATOM 2289 C CA . ALA A 1 288 ? 20.325 9.864 -9.341 1.00 68.81 288 ALA A CA 1
ATOM 2290 C C . ALA A 1 288 ? 21.198 8.594 -9.363 1.00 68.81 288 ALA A C 1
ATOM 2292 O O . ALA A 1 288 ? 22.036 8.371 -8.490 1.00 68.81 288 ALA A O 1
ATOM 2293 N N . GLY A 1 289 ? 21.005 7.748 -10.379 1.00 64.56 289 GLY A N 1
ATOM 2294 C CA . GLY A 1 289 ? 21.816 6.543 -10.596 1.00 64.56 289 GLY A CA 1
ATOM 2295 C C . GLY A 1 289 ? 21.528 5.361 -9.660 1.00 64.56 289 GLY A C 1
ATOM 2296 O O . GLY A 1 289 ? 22.211 4.344 -9.762 1.00 64.56 289 GLY A O 1
ATOM 2297 N N . LYS A 1 290 ? 20.524 5.449 -8.776 1.00 67.00 290 LYS A N 1
ATOM 2298 C CA . LYS A 1 290 ? 20.110 4.337 -7.905 1.00 67.00 290 LYS A CA 1
ATOM 2299 C C . LYS A 1 290 ? 18.949 3.564 -8.520 1.00 67.00 290 LYS A C 1
ATOM 2301 O O . LYS A 1 290 ? 17.808 3.972 -8.394 1.00 67.00 290 LYS A O 1
ATOM 2306 N N . GLU A 1 291 ? 19.211 2.426 -9.154 1.00 63.34 291 GLU A N 1
ATOM 2307 C CA . GLU A 1 291 ? 18.160 1.549 -9.703 1.00 63.34 291 GLU A CA 1
ATOM 2308 C C . GLU A 1 291 ? 17.624 0.578 -8.640 1.00 63.34 291 GLU A C 1
ATOM 2310 O O . GLU A 1 291 ? 17.729 -0.639 -8.772 1.00 63.34 291 GLU A O 1
ATOM 2315 N N . ASP A 1 292 ? 17.082 1.129 -7.551 1.00 66.56 292 ASP A N 1
ATOM 2316 C CA . ASP A 1 292 ? 16.438 0.347 -6.497 1.00 66.56 292 ASP A CA 1
ATOM 2317 C C . ASP A 1 292 ? 14.911 0.535 -6.541 1.00 66.56 292 ASP A C 1
ATOM 2319 O O . ASP A 1 292 ? 14.402 1.586 -6.132 1.00 66.56 292 ASP A O 1
ATOM 2323 N N . PRO A 1 293 ? 14.144 -0.467 -7.008 1.00 61.06 293 PRO A N 1
ATOM 2324 C CA . PRO A 1 293 ? 12.688 -0.370 -7.064 1.00 61.06 293 PRO A CA 1
ATOM 2325 C C . PRO A 1 293 ? 12.056 -0.273 -5.669 1.00 61.06 293 PRO A C 1
ATOM 2327 O O . PRO A 1 293 ? 10.926 0.191 -5.552 1.00 61.06 293 PRO A O 1
ATOM 2330 N N . SER A 1 294 ? 12.783 -0.661 -4.614 1.00 60.28 294 SER A N 1
ATOM 2331 C CA . SER A 1 294 ? 12.284 -0.639 -3.239 1.00 60.28 294 SER A CA 1
ATOM 2332 C C . SER A 1 294 ? 12.453 0.701 -2.523 1.00 60.28 294 SER A C 1
ATOM 2334 O O . SER A 1 294 ? 11.725 0.961 -1.573 1.00 60.28 294 SER A O 1
ATOM 2336 N N . GLY A 1 295 ? 13.395 1.542 -2.965 1.00 59.81 295 GLY A N 1
ATOM 2337 C CA . GLY A 1 295 ? 13.797 2.779 -2.281 1.00 59.81 295 GLY A CA 1
ATOM 2338 C C . GLY A 1 295 ? 14.605 2.606 -0.995 1.00 59.81 295 GLY A C 1
ATOM 2339 O O . GLY A 1 295 ? 14.991 3.611 -0.404 1.00 59.81 295 GLY A O 1
ATOM 2340 N N . ARG A 1 296 ? 14.954 1.368 -0.607 1.00 62.69 296 ARG A N 1
ATOM 2341 C CA . ARG A 1 296 ? 15.854 1.068 0.528 1.00 62.69 296 ARG A CA 1
ATOM 2342 C C . ARG A 1 296 ? 17.225 1.729 0.383 1.00 62.69 296 ARG A C 1
ATOM 2344 O O . ARG A 1 296 ? 17.882 2.027 1.373 1.00 62.69 296 ARG A O 1
ATOM 2351 N N . ALA A 1 297 ? 17.677 1.964 -0.847 1.00 53.50 297 ALA A N 1
ATOM 2352 C CA . ALA A 1 297 ? 18.983 2.552 -1.146 1.00 53.50 297 ALA A CA 1
ATOM 2353 C C . ALA A 1 297 ? 19.132 4.040 -0.750 1.00 53.50 297 ALA A C 1
ATOM 2355 O O . ALA A 1 297 ? 20.203 4.632 -0.949 1.00 53.50 297 ALA A O 1
ATOM 2356 N N . VAL A 1 298 ? 18.091 4.685 -0.221 1.00 56.88 298 VAL A N 1
ATOM 2357 C CA . VAL A 1 298 ? 18.148 6.069 0.268 1.00 56.88 298 VAL A CA 1
ATOM 2358 C C . VAL A 1 298 ? 18.500 6.056 1.758 1.00 56.88 298 VAL A C 1
ATOM 2360 O O . VAL A 1 298 ? 17.649 5.916 2.627 1.00 56.88 298 VAL A O 1
ATOM 2363 N N . ALA A 1 299 ? 19.804 6.141 2.042 1.00 44.94 299 ALA A N 1
ATOM 2364 C CA . ALA A 1 299 ? 20.363 6.077 3.392 1.00 44.94 299 ALA A CA 1
ATOM 2365 C C . ALA A 1 299 ? 19.866 7.219 4.302 1.00 44.94 299 ALA A C 1
ATOM 2367 O O . ALA A 1 299 ? 19.752 8.361 3.857 1.00 44.94 299 ALA A O 1
ATOM 2368 N N . GLY A 1 300 ? 19.637 6.908 5.585 1.00 48.88 300 GLY A N 1
ATOM 2369 C CA . GLY A 1 300 ? 19.249 7.863 6.635 1.00 48.88 300 GLY A CA 1
ATOM 2370 C C . GLY A 1 300 ? 17.754 7.920 6.970 1.00 48.88 300 GLY A C 1
ATOM 2371 O O . GLY A 1 300 ? 17.388 8.579 7.935 1.00 48.88 300 GLY A O 1
ATOM 2372 N N . VAL A 1 301 ? 16.905 7.216 6.217 1.00 48.34 301 VAL A N 1
ATOM 2373 C CA . VAL A 1 301 ? 15.443 7.190 6.422 1.00 48.34 301 VAL A CA 1
ATOM 2374 C C . VAL A 1 301 ? 15.041 6.218 7.553 1.00 48.34 301 VAL A C 1
ATOM 2376 O O . VAL A 1 301 ? 14.094 6.471 8.286 1.00 48.34 301 VAL A O 1
ATOM 2379 N N . HIS A 1 302 ? 15.820 5.151 7.783 1.00 41.38 302 HIS A N 1
ATOM 2380 C CA . HIS A 1 302 ? 15.501 4.109 8.777 1.00 41.38 302 HIS A CA 1
ATOM 2381 C C . HIS A 1 302 ? 16.303 4.188 10.095 1.00 41.38 302 HIS A C 1
ATOM 2383 O O . HIS A 1 302 ? 15.889 3.615 11.103 1.00 41.38 302 HIS A O 1
ATOM 2389 N N . ASP A 1 303 ? 17.439 4.895 10.129 1.00 38.62 303 ASP A N 1
ATOM 2390 C CA . ASP A 1 303 ? 18.380 4.841 11.265 1.00 38.62 303 ASP A CA 1
ATOM 2391 C C . ASP A 1 303 ? 17.950 5.690 12.475 1.00 38.62 303 ASP A C 1
ATOM 2393 O O . ASP A 1 303 ? 18.383 5.444 13.603 1.00 38.62 303 ASP A O 1
ATOM 2397 N N . SER A 1 304 ? 17.069 6.676 12.284 1.00 41.44 304 SER A N 1
ATOM 2398 C CA . SER A 1 304 ? 16.605 7.552 13.368 1.00 41.44 304 SER A CA 1
ATOM 2399 C C . SER A 1 304 ? 15.660 6.867 14.362 1.00 41.44 304 SER A C 1
ATOM 2401 O O . SER A 1 304 ? 15.473 7.381 15.464 1.00 41.44 304 SER A O 1
ATOM 2403 N N . ALA A 1 305 ? 15.079 5.713 14.013 1.00 37.25 305 ALA A N 1
ATOM 2404 C CA . ALA A 1 305 ? 14.048 5.054 14.817 1.00 37.25 305 ALA A CA 1
ATOM 2405 C C . ALA A 1 305 ? 14.587 4.098 15.906 1.00 37.25 305 ALA A C 1
ATOM 2407 O O . ALA A 1 305 ? 13.869 3.799 16.861 1.00 37.25 305 ALA A O 1
ATOM 2408 N N . TYR A 1 306 ? 15.840 3.625 15.815 1.00 39.97 306 TYR A N 1
ATOM 2409 C CA . TYR A 1 306 ? 16.275 2.419 16.551 1.00 39.97 306 TYR A CA 1
ATOM 2410 C C . TYR A 1 306 ? 17.427 2.588 17.555 1.00 39.97 306 TYR A C 1
ATOM 2412 O O . TYR A 1 306 ? 17.850 1.610 18.169 1.00 39.97 306 TYR A O 1
ATOM 2420 N N . ALA A 1 307 ? 17.921 3.799 17.810 1.00 32.28 307 ALA A N 1
ATOM 2421 C CA . ALA A 1 307 ? 19.130 4.003 18.622 1.00 32.28 307 ALA A CA 1
ATOM 2422 C C . ALA A 1 307 ? 18.995 3.752 20.152 1.00 32.28 307 ALA A C 1
ATOM 2424 O O . ALA A 1 307 ? 19.896 4.130 20.898 1.00 32.28 307 ALA A O 1
ATOM 2425 N N . GLY A 1 308 ? 17.907 3.149 20.660 1.00 36.47 308 GLY A N 1
ATOM 2426 C CA . GLY A 1 308 ? 17.582 3.214 22.098 1.00 36.47 308 GLY A CA 1
ATOM 2427 C C . GLY A 1 308 ? 17.143 1.951 22.847 1.00 36.47 308 GLY A C 1
ATOM 2428 O O . GLY A 1 308 ? 16.938 2.058 24.052 1.00 36.47 308 GLY A O 1
ATOM 2429 N N . ALA A 1 309 ? 16.966 0.780 22.227 1.00 31.64 309 ALA A N 1
ATOM 2430 C CA . ALA A 1 309 ? 16.271 -0.326 22.904 1.00 31.64 309 ALA A CA 1
ATOM 2431 C C . ALA A 1 309 ? 16.986 -1.679 22.778 1.00 31.64 309 ALA A C 1
ATOM 2433 O O . ALA A 1 309 ? 16.744 -2.445 21.852 1.00 31.64 309 ALA A O 1
ATOM 2434 N N . ALA A 1 310 ? 17.833 -2.003 23.755 1.00 27.61 310 ALA A N 1
ATOM 2435 C CA . ALA A 1 310 ? 18.288 -3.368 23.987 1.00 27.61 310 ALA A CA 1
ATOM 2436 C C . ALA A 1 310 ? 18.439 -3.622 25.493 1.00 27.61 310 ALA A C 1
ATOM 2438 O O . ALA A 1 310 ? 19.425 -3.183 26.075 1.00 27.61 310 ALA A O 1
ATOM 2439 N N . GLN A 1 311 ? 17.481 -4.330 26.109 1.00 25.33 311 GLN A N 1
ATOM 2440 C CA . GLN A 1 311 ? 17.725 -5.505 26.969 1.00 25.33 311 GLN A CA 1
ATOM 2441 C C . GLN A 1 311 ? 16.473 -5.973 27.736 1.00 25.33 311 GLN A C 1
ATOM 2443 O O . GLN A 1 311 ? 15.753 -5.170 28.317 1.00 25.33 311 GLN A O 1
ATOM 2448 N N . ALA A 1 312 ? 16.375 -7.308 27.819 1.00 25.83 312 ALA A N 1
ATOM 2449 C CA . ALA A 1 312 ? 15.614 -8.161 28.745 1.00 25.83 312 ALA A CA 1
ATOM 2450 C C . ALA A 1 312 ? 14.252 -8.711 28.262 1.00 25.83 312 ALA A C 1
ATOM 2452 O O . ALA A 1 312 ? 13.268 -7.999 28.127 1.00 25.83 312 ALA A O 1
ATOM 2453 N N . ALA A 1 313 ? 14.228 -10.034 28.058 1.00 25.88 313 ALA A N 1
ATOM 2454 C CA . ALA A 1 313 ? 13.073 -10.875 27.732 1.00 25.88 313 ALA A CA 1
ATOM 2455 C C . ALA A 1 313 ? 12.668 -11.766 28.932 1.00 25.88 313 ALA A C 1
ATOM 2457 O O . ALA A 1 313 ? 13.436 -11.833 29.895 1.00 25.88 313 ALA A O 1
ATOM 2458 N N . LEU A 1 314 ? 11.544 -12.506 28.782 1.00 25.70 314 LEU A N 1
ATOM 2459 C CA . LEU A 1 314 ? 11.086 -13.785 29.415 1.00 25.70 314 LEU A CA 1
ATOM 2460 C C . LEU A 1 314 ? 9.621 -13.704 29.986 1.00 25.70 314 LEU A C 1
ATOM 2462 O O . LEU A 1 314 ? 9.147 -12.601 30.228 1.00 25.70 314 LEU A O 1
ATOM 2466 N N . PRO A 1 315 ? 8.873 -14.815 30.239 1.00 28.92 315 PRO A N 1
ATOM 2467 C CA . PRO A 1 315 ? 8.072 -15.577 29.256 1.00 28.92 315 PRO A CA 1
ATOM 2468 C C . PRO A 1 315 ? 6.644 -16.034 29.724 1.00 28.92 315 PRO A C 1
ATOM 2470 O O . PRO A 1 315 ? 6.466 -16.488 30.848 1.00 28.92 315 PRO A O 1
ATOM 2473 N N . GLY A 1 316 ? 5.673 -16.079 28.793 1.00 28.25 316 GLY A N 1
ATOM 2474 C CA . GLY A 1 316 ? 4.654 -17.149 28.624 1.00 28.25 316 GLY A CA 1
ATOM 2475 C C . GLY A 1 316 ? 3.356 -17.188 29.467 1.00 28.25 316 GLY A C 1
ATOM 2476 O O . GLY A 1 316 ? 3.410 -17.306 30.685 1.00 28.25 316 GLY A O 1
ATOM 2477 N N . ALA A 1 317 ? 2.186 -17.271 28.798 1.00 23.62 317 ALA A N 1
ATOM 2478 C CA . ALA A 1 317 ? 1.010 -18.059 29.236 1.00 23.62 317 ALA A CA 1
ATOM 2479 C C . ALA A 1 317 ? -0.080 -18.203 28.142 1.00 23.62 317 ALA A C 1
ATOM 2481 O O . ALA A 1 317 ? -0.365 -17.277 27.392 1.00 23.62 317 ALA A O 1
ATOM 2482 N N . ASN A 1 318 ? -0.696 -19.390 28.102 1.00 26.38 318 ASN A N 1
ATOM 2483 C CA . ASN A 1 318 ? -1.578 -19.933 27.062 1.00 26.38 318 ASN A CA 1
ATOM 2484 C C . ASN A 1 318 ? -3.061 -19.484 27.112 1.00 26.38 318 ASN A C 1
ATOM 2486 O O . ASN A 1 318 ? -3.685 -19.514 28.168 1.00 26.38 318 ASN A O 1
ATOM 2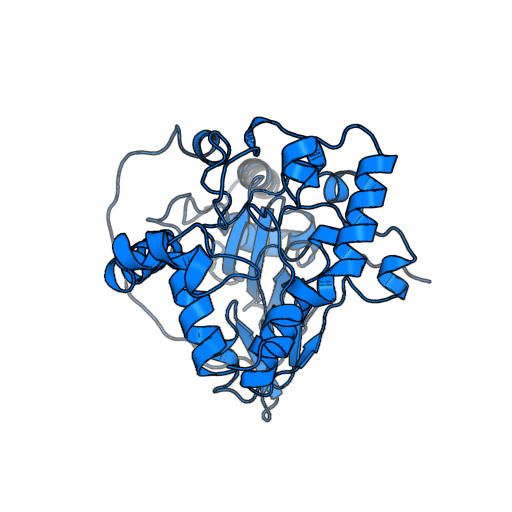490 N N . GLY A 1 319 ? -3.594 -19.187 25.917 1.00 28.03 319 GLY A N 1
ATOM 2491 C CA . GLY A 1 319 ? -4.866 -19.584 25.268 1.00 28.03 319 GLY A CA 1
ATOM 2492 C C . GLY A 1 319 ? -6.195 -19.783 26.021 1.00 28.03 319 GLY A C 1
ATOM 2493 O O . GLY A 1 319 ? -6.307 -20.681 26.849 1.00 28.03 319 GLY A O 1
ATOM 2494 N N . VAL A 1 320 ? -7.246 -19.083 25.549 1.00 26.39 320 VAL A N 1
ATOM 2495 C CA . VAL A 1 320 ? -8.669 -19.512 25.562 1.00 26.39 320 VAL A CA 1
ATOM 2496 C C . VAL A 1 320 ? -9.403 -18.943 24.323 1.00 26.39 320 VAL A C 1
ATOM 2498 O O . VAL A 1 320 ? -9.261 -17.762 24.017 1.00 26.39 320 VAL A O 1
ATOM 2501 N N . GLU A 1 321 ? -10.180 -19.777 23.616 1.00 27.58 321 GLU A N 1
ATOM 2502 C CA . GLU A 1 321 ? -10.986 -19.435 22.420 1.00 27.58 321 GLU A CA 1
ATOM 2503 C C . GLU A 1 321 ? -12.334 -18.745 22.754 1.00 27.58 321 GLU A C 1
ATOM 2505 O O . GLU A 1 321 ? -12.979 -19.137 23.732 1.00 27.58 321 GLU A O 1
ATOM 2510 N N . PRO A 1 322 ? -12.835 -17.794 21.929 1.00 28.61 322 PRO A N 1
ATOM 2511 C CA . PRO A 1 322 ? -14.150 -17.180 22.119 1.00 28.61 322 PRO A CA 1
ATOM 2512 C C . PRO A 1 322 ? -15.231 -17.636 21.114 1.00 28.61 322 PRO A C 1
ATOM 2514 O O . PRO A 1 322 ? -14.969 -17.956 19.955 1.00 28.61 322 PRO A O 1
ATOM 2517 N N . SER A 1 323 ? -16.483 -17.613 21.586 1.00 27.34 323 SER A N 1
ATOM 2518 C CA . SER A 1 323 ? -17.716 -17.942 20.845 1.00 27.34 323 SER A CA 1
ATOM 2519 C C . SER A 1 323 ? -18.305 -16.729 20.077 1.00 27.34 323 SER A C 1
ATOM 2521 O O . SER A 1 323 ? -17.868 -15.600 20.303 1.00 27.34 323 SER A O 1
ATOM 2523 N N . PRO A 1 324 ? -19.289 -16.917 19.171 1.00 29.91 324 PRO A N 1
ATOM 2524 C CA . PRO A 1 324 ? -19.534 -16.021 18.038 1.00 29.91 324 PRO A CA 1
ATOM 2525 C C . PRO A 1 324 ? -20.375 -14.772 18.361 1.00 29.91 324 PRO A C 1
ATOM 2527 O O . PRO A 1 324 ? -21.435 -14.856 18.983 1.00 29.91 324 PRO A O 1
ATOM 2530 N N . ALA A 1 325 ? -19.945 -13.618 17.837 1.00 27.95 325 ALA A N 1
ATOM 2531 C CA . ALA A 1 325 ? -20.620 -12.322 17.951 1.00 27.95 325 ALA A CA 1
ATOM 2532 C C . ALA A 1 325 ? -21.587 -12.032 16.779 1.00 27.95 325 ALA A C 1
ATOM 2534 O O . ALA A 1 325 ? -21.397 -12.504 15.656 1.00 27.95 325 ALA A O 1
ATOM 2535 N N . LYS A 1 326 ? -22.627 -11.218 17.032 1.00 29.11 326 LYS A N 1
ATOM 2536 C CA . LYS A 1 326 ? -23.616 -10.753 16.040 1.00 29.11 326 LYS A CA 1
ATOM 2537 C C . LYS A 1 326 ? -23.585 -9.230 15.850 1.00 29.11 326 LYS A C 1
ATOM 2539 O O . LYS A 1 326 ? -23.755 -8.500 16.811 1.00 29.11 326 LYS A O 1
ATOM 2544 N N . LYS A 1 327 ? -23.585 -8.863 14.558 1.00 30.64 327 LYS A N 1
ATOM 2545 C CA . LYS A 1 327 ? -23.942 -7.607 13.859 1.00 30.64 327 LYS A CA 1
ATOM 2546 C C . LYS A 1 327 ? -23.161 -6.324 14.179 1.00 30.64 327 LYS A C 1
ATOM 2548 O O . LYS A 1 327 ? -22.965 -5.918 15.309 1.00 30.64 327 LYS A O 1
ATOM 2553 N N . ALA A 1 328 ? -22.785 -5.686 13.078 1.00 32.91 328 ALA A N 1
ATOM 2554 C CA . ALA A 1 328 ? -21.678 -4.771 12.888 1.00 32.91 328 ALA A CA 1
ATOM 2555 C C . ALA A 1 328 ? -22.119 -3.351 12.534 1.00 32.91 328 ALA A C 1
ATOM 2557 O O . ALA A 1 328 ? -23.086 -3.189 11.785 1.00 32.91 328 ALA A O 1
ATOM 2558 N N . LYS A 1 329 ? -21.325 -2.358 12.936 1.00 34.84 329 LYS A N 1
ATOM 2559 C CA . LYS A 1 329 ? -21.345 -0.993 12.401 1.00 34.84 329 LYS A CA 1
ATOM 2560 C C . LYS A 1 329 ? -19.957 -0.726 11.805 1.00 34.84 329 LYS A C 1
ATOM 2562 O O . LYS A 1 329 ? -18.957 -1.104 12.402 1.00 34.84 329 LYS A O 1
ATOM 2567 N N . VAL A 1 330 ? -19.901 -0.196 10.585 1.00 34.03 330 VAL A N 1
ATOM 2568 C CA . VAL A 1 330 ? -18.652 0.124 9.876 1.00 34.03 330 VAL A CA 1
ATOM 2569 C C . VAL A 1 330 ? -18.681 1.621 9.629 1.00 34.03 330 VAL A C 1
ATOM 2571 O O . VAL A 1 330 ? -19.488 2.074 8.820 1.00 34.03 330 VAL A O 1
ATOM 2574 N N . ASP A 1 331 ? -17.824 2.363 10.318 1.00 33.50 331 ASP A N 1
ATOM 2575 C CA . ASP A 1 331 ? -17.650 3.797 10.112 1.00 33.50 331 ASP A CA 1
ATOM 2576 C C . ASP A 1 331 ? -16.318 4.017 9.378 1.00 33.50 331 ASP A C 1
ATOM 2578 O O . ASP A 1 331 ? -15.252 3.630 9.849 1.00 33.50 331 ASP A O 1
ATOM 2582 N N . ILE A 1 332 ? -16.388 4.575 8.166 1.00 33.72 332 ILE A N 1
ATOM 2583 C CA . ILE A 1 332 ? -15.221 5.073 7.431 1.00 33.72 332 ILE A CA 1
ATOM 2584 C C . ILE A 1 332 ? -15.111 6.536 7.831 1.00 33.72 332 ILE A C 1
ATOM 2586 O O . ILE A 1 332 ? -16.032 7.304 7.556 1.00 33.72 332 ILE A O 1
ATOM 2590 N N . VAL A 1 333 ? -14.013 6.921 8.480 1.00 32.66 333 VAL A N 1
ATOM 2591 C CA . VAL A 1 333 ? -13.749 8.318 8.842 1.00 32.66 333 VAL A CA 1
ATOM 2592 C C . VAL A 1 333 ? -13.478 9.116 7.560 1.00 32.66 333 VAL A C 1
ATOM 2594 O O . VAL A 1 333 ? -12.341 9.323 7.155 1.00 32.66 333 VAL A O 1
ATOM 2597 N N . ALA A 1 334 ? -14.544 9.535 6.883 1.00 29.98 334 ALA A N 1
ATOM 2598 C CA . ALA A 1 334 ? -14.548 10.756 6.098 1.00 29.98 334 ALA A CA 1
ATOM 2599 C C . ALA A 1 334 ? -14.962 11.866 7.064 1.00 29.98 334 ALA A C 1
ATOM 2601 O O . ALA A 1 334 ? -15.961 11.723 7.768 1.00 29.98 334 ALA A O 1
ATOM 2602 N N . SER A 1 335 ? -14.177 12.938 7.142 1.00 28.59 335 SER A N 1
ATOM 2603 C CA . SER A 1 335 ? -14.488 14.102 7.967 1.00 28.59 335 SER A CA 1
ATOM 2604 C C . SER A 1 335 ? -15.934 14.548 7.718 1.00 28.59 335 SER A C 1
ATOM 2606 O O . SER A 1 335 ? -16.310 14.974 6.628 1.00 28.59 335 SER A O 1
ATOM 2608 N N . SER A 1 336 ? -16.780 14.397 8.733 1.00 23.83 336 SER A N 1
ATOM 2609 C CA . SER A 1 336 ? -18.164 14.842 8.688 1.00 23.83 336 SER A CA 1
ATOM 2610 C C . SER A 1 336 ? -18.204 16.367 8.709 1.00 23.83 336 SER A C 1
ATOM 2612 O O . SER A 1 336 ? -17.790 16.967 9.701 1.00 23.83 336 SER A O 1
ATOM 2614 N N . VAL A 1 337 ? -18.776 16.995 7.683 1.00 26.69 337 VAL A N 1
ATOM 2615 C CA . VAL A 1 337 ? -19.432 18.298 7.849 1.00 26.69 337 VAL A CA 1
ATOM 2616 C C . VAL A 1 337 ? -20.788 18.232 7.157 1.00 26.69 337 VAL A C 1
ATOM 2618 O O . VAL A 1 337 ? -20.894 17.878 5.986 1.00 26.69 337 VAL A O 1
ATOM 2621 N N . ALA A 1 338 ? -21.829 18.496 7.943 1.00 23.02 338 ALA A N 1
ATOM 2622 C CA . ALA A 1 338 ? -23.207 18.596 7.500 1.00 23.02 338 ALA A CA 1
ATOM 2623 C C . ALA A 1 338 ? -23.384 19.749 6.494 1.00 23.02 338 ALA A C 1
ATOM 2625 O O . ALA A 1 338 ? -22.848 20.825 6.738 1.00 23.02 338 ALA A O 1
ATOM 2626 N N . VAL A 1 339 ? -24.147 19.452 5.429 1.00 28.42 339 VAL A N 1
ATOM 2627 C CA . VAL A 1 339 ? -24.823 20.304 4.414 1.00 28.42 339 VAL A CA 1
ATOM 2628 C C . VAL A 1 339 ? -24.209 21.663 4.087 1.00 28.42 339 VAL A C 1
ATOM 2630 O O . VAL A 1 339 ? -24.292 22.580 4.933 1.00 28.42 339 VAL A O 1
#

Solvent-accessible surface area (backbone atoms only — not comparable to full-atom values): 20382 Å² total; per-residue (Å²): 130,35,91,86,55,45,65,76,64,34,48,30,86,86,55,47,28,36,29,43,73,51,66,53,39,75,48,32,68,62,51,46,51,55,47,38,77,76,38,76,84,71,70,78,93,50,67,30,42,64,42,52,53,27,49,38,31,74,76,56,41,85,56,39,68,84,71,61,46,55,40,26,22,37,42,35,42,35,63,88,79,52,41,44,48,49,52,61,28,99,59,34,78,34,58,55,35,53,31,52,30,94,88,71,49,78,45,76,39,67,52,72,80,70,40,54,88,52,59,33,51,47,32,56,43,47,56,47,28,47,35,75,53,50,46,49,70,56,52,82,41,42,91,41,71,65,57,40,49,52,50,27,53,49,45,56,72,48,29,68,78,45,61,52,38,52,50,47,53,64,30,48,76,67,63,26,45,72,42,42,66,56,64,33,68,72,54,71,73,49,93,84,69,58,69,76,68,50,69,50,86,43,80,86,76,63,49,86,85,39,80,59,54,65,57,51,49,49,54,48,20,54,75,75,41,55,70,68,58,54,71,44,22,60,77,77,33,70,70,76,48,45,90,45,42,50,51,41,48,53,52,52,56,46,39,75,78,44,74,49,67,75,56,57,72,70,53,89,72,80,72,54,32,46,96,35,49,62,63,38,34,72,51,34,70,87,49,49,94,51,83,35,69,57,45,76,82,53,82,76,78,71,65,80,80,65,89,79,82,87,88,89,89,88,85,91,86,86,87,84,90,85,82,91,87,73,77,81,59,86,63,77,93,64,88,85,74,86,132